Protein AF-A0A0L6I396-F1 (afdb_monomer)

Mean predicted aligned error: 10.83 Å

Sequence (309 aa):
MPITREAALKVPGVARAHGIACTTFASIPKFVMDGETHATDQAPWLTNSVSGVAPYHRDFGAASDWFFEGWACYGFNADMTDCLHIPFGMWKVDEYGYLQITSDLVPEEYTAYPIAIPLGYGENGVLHNGADVIRQAQDIEKAYHNRLKNPIALTVLTLDDNTYWGYSKEQRAAIRDEWNEGRSKNSTALKPASMGVDFPGAGMPTDLYETGRNGNRLDIANVTKVPASIIEGVRQGGSGGGTEMRYQGVGNGGERSDLWEYGLARMMLLAYEARLSLDDVVASGLSIRGDQSNMHATPNPATNPTSED

Structure (mmCIF, N/CA/C/O backbone):
data_AF-A0A0L6I396-F1
#
_entry.id   AF-A0A0L6I396-F1
#
loop_
_atom_site.group_PDB
_atom_site.id
_atom_site.type_symbol
_atom_site.label_atom_id
_atom_site.label_alt_id
_atom_site.label_comp_id
_atom_site.label_asym_id
_atom_site.label_entity_id
_atom_site.label_seq_id
_atom_site.pdbx_PDB_ins_code
_atom_site.Cartn_x
_atom_site.Cartn_y
_atom_site.Cartn_z
_atom_site.occupancy
_atom_site.B_iso_or_equiv
_atom_site.auth_seq_id
_atom_site.auth_comp_id
_atom_site.auth_asym_id
_atom_site.auth_atom_id
_atom_site.pdbx_PDB_model_num
ATOM 1 N N . MET A 1 1 ? 0.971 -11.638 -17.823 1.00 56.78 1 MET A N 1
ATOM 2 C CA . MET A 1 1 ? 1.040 -12.158 -16.437 1.00 56.78 1 MET A CA 1
ATOM 3 C C . MET A 1 1 ? 0.569 -11.070 -15.479 1.00 56.78 1 MET A C 1
ATOM 5 O O . MET A 1 1 ? 0.847 -9.903 -15.769 1.00 56.78 1 MET A O 1
ATOM 9 N N . PRO A 1 2 ? -0.154 -11.412 -14.400 1.00 78.94 2 PRO A N 1
ATOM 10 C CA . PRO A 1 2 ? -0.534 -10.451 -13.362 1.00 78.94 2 PRO A CA 1
ATOM 11 C C . PRO A 1 2 ? 0.714 -9.831 -12.711 1.00 78.94 2 PRO A C 1
ATOM 13 O O . PRO A 1 2 ? 1.759 -10.478 -12.639 1.00 78.94 2 PRO A O 1
ATOM 16 N N . ILE A 1 3 ? 0.628 -8.561 -12.309 1.00 89.38 3 ILE A N 1
ATOM 17 C CA . ILE A 1 3 ? 1.722 -7.866 -11.618 1.00 89.38 3 ILE A CA 1
ATOM 18 C C . ILE A 1 3 ? 1.698 -8.270 -10.147 1.00 89.38 3 ILE A C 1
ATOM 20 O O . ILE A 1 3 ? 0.646 -8.249 -9.520 1.00 89.38 3 ILE A O 1
ATOM 24 N N . THR A 1 4 ? 2.856 -8.640 -9.602 1.00 93.38 4 THR A N 1
ATOM 25 C CA . THR A 1 4 ? 2.994 -8.968 -8.179 1.00 93.38 4 THR A CA 1
ATOM 26 C C . THR A 1 4 ? 3.321 -7.721 -7.361 1.00 93.38 4 THR A C 1
ATOM 28 O O . THR A 1 4 ? 3.910 -6.766 -7.878 1.00 93.38 4 THR A O 1
ATOM 31 N N . ARG A 1 5 ? 3.016 -7.753 -6.056 1.00 94.06 5 ARG A N 1
ATOM 32 C CA . ARG A 1 5 ? 3.413 -6.710 -5.093 1.00 94.06 5 ARG A CA 1
ATOM 33 C C . ARG A 1 5 ? 4.911 -6.401 -5.167 1.00 94.06 5 ARG A C 1
ATOM 35 O O . ARG A 1 5 ? 5.310 -5.244 -5.249 1.00 94.06 5 ARG A O 1
ATOM 42 N N . GLU A 1 6 ? 5.739 -7.439 -5.225 1.00 93.50 6 GLU A N 1
ATOM 43 C CA . GLU A 1 6 ? 7.196 -7.321 -5.350 1.00 93.50 6 GLU A CA 1
ATOM 44 C C . GLU A 1 6 ? 7.626 -6.628 -6.648 1.00 93.50 6 GLU A C 1
ATOM 46 O O . GLU A 1 6 ? 8.559 -5.828 -6.648 1.00 93.50 6 GLU A O 1
ATOM 51 N N . ALA A 1 7 ? 6.959 -6.919 -7.768 1.00 92.94 7 ALA A N 1
ATOM 52 C CA . ALA A 1 7 ? 7.249 -6.272 -9.042 1.00 92.94 7 ALA A CA 1
ATOM 53 C C . ALA A 1 7 ? 6.817 -4.797 -9.042 1.00 92.94 7 ALA A C 1
ATOM 55 O O . ALA A 1 7 ? 7.527 -3.958 -9.599 1.00 92.94 7 ALA A O 1
ATOM 56 N N . ALA A 1 8 ? 5.691 -4.479 -8.399 1.00 95.00 8 ALA A N 1
ATOM 57 C CA . ALA A 1 8 ? 5.199 -3.115 -8.247 1.00 95.00 8 ALA A CA 1
ATOM 58 C C . ALA A 1 8 ? 6.138 -2.264 -7.376 1.00 95.00 8 ALA A C 1
ATOM 60 O O . ALA A 1 8 ? 6.518 -1.167 -7.774 1.00 95.00 8 ALA A O 1
ATOM 61 N N . LEU A 1 9 ? 6.594 -2.798 -6.238 1.00 95.50 9 LEU A N 1
ATOM 62 C CA . LEU A 1 9 ? 7.515 -2.112 -5.322 1.00 95.50 9 LEU A CA 1
ATOM 63 C C . LEU A 1 9 ? 8.926 -1.897 -5.893 1.00 95.50 9 LEU A C 1
ATOM 65 O O . LEU A 1 9 ? 9.687 -1.100 -5.354 1.00 95.50 9 LEU A O 1
ATOM 69 N N . LYS A 1 10 ? 9.292 -2.553 -7.001 1.00 93.44 10 LYS A N 1
ATOM 70 C CA . LYS A 1 10 ? 10.532 -2.225 -7.727 1.00 93.44 10 LYS A CA 1
ATOM 71 C C . LYS A 1 10 ? 10.444 -0.896 -8.474 1.00 93.44 10 LYS A C 1
ATOM 73 O O . LYS A 1 10 ? 11.484 -0.337 -8.800 1.00 93.44 10 LYS A O 1
ATOM 78 N N . VAL A 1 11 ? 9.237 -0.385 -8.734 1.00 92.69 11 VAL A N 1
ATOM 79 C CA . VAL A 1 11 ? 9.037 0.934 -9.341 1.00 92.69 11 VAL A CA 1
ATOM 80 C C . VAL A 1 11 ? 9.141 2.000 -8.242 1.00 92.69 11 VAL A C 1
ATOM 82 O O . VAL A 1 11 ? 8.277 2.042 -7.362 1.00 92.69 11 VAL A O 1
ATOM 85 N N . PRO A 1 12 ? 10.141 2.905 -8.274 1.00 90.38 12 PRO A N 1
ATOM 86 C CA . PRO A 1 12 ? 10.414 3.809 -7.151 1.00 90.38 12 PRO A CA 1
ATOM 87 C C . PRO A 1 12 ? 9.241 4.717 -6.768 1.00 90.38 12 PRO A C 1
ATOM 89 O O . PRO A 1 12 ? 9.012 4.964 -5.585 1.00 90.38 12 PRO A O 1
ATOM 92 N N . GLY A 1 13 ? 8.469 5.187 -7.756 1.00 90.69 13 GLY A N 1
ATOM 93 C CA . GLY A 1 13 ? 7.286 6.015 -7.505 1.00 90.69 13 GLY A CA 1
ATOM 94 C C . GLY A 1 13 ? 6.202 5.270 -6.722 1.00 90.69 13 GLY A C 1
ATOM 95 O O . GLY A 1 13 ? 5.627 5.825 -5.790 1.00 90.69 13 GLY A O 1
ATOM 96 N N . VAL A 1 14 ? 5.987 3.989 -7.040 1.00 94.38 14 VAL A N 1
ATOM 97 C CA . VAL A 1 14 ? 5.026 3.130 -6.335 1.00 94.38 14 VAL A CA 1
ATOM 98 C C . VAL A 1 14 ? 5.520 2.825 -4.925 1.00 94.38 14 VAL A C 1
ATOM 100 O O . VAL A 1 14 ? 4.754 2.964 -3.978 1.00 94.38 14 VAL A O 1
ATOM 103 N N . ALA A 1 15 ? 6.799 2.474 -4.762 1.00 94.00 15 ALA A N 1
ATOM 104 C CA . ALA A 1 15 ? 7.387 2.212 -3.447 1.00 94.00 15 ALA A CA 1
ATOM 105 C C . ALA A 1 15 ? 7.303 3.430 -2.517 1.00 94.00 15 ALA A C 1
ATOM 107 O O . ALA A 1 15 ? 6.985 3.299 -1.335 1.00 94.00 15 ALA A O 1
ATOM 108 N N . ARG A 1 16 ? 7.549 4.630 -3.056 1.00 91.06 16 ARG A N 1
ATOM 109 C CA . ARG A 1 16 ? 7.425 5.879 -2.303 1.00 91.06 16 ARG A CA 1
ATOM 110 C C . ARG A 1 16 ? 5.979 6.149 -1.892 1.00 91.06 16 ARG A C 1
ATOM 112 O O . ARG A 1 16 ? 5.747 6.445 -0.723 1.00 91.06 16 ARG A O 1
ATOM 119 N N . ALA A 1 17 ? 5.031 6.035 -2.823 1.00 92.69 17 ALA A N 1
ATOM 120 C CA . ALA A 1 17 ? 3.609 6.240 -2.547 1.00 92.69 17 ALA A CA 1
ATOM 121 C C . ALA A 1 17 ? 3.077 5.234 -1.513 1.00 92.69 17 ALA A C 1
ATOM 123 O O . ALA A 1 17 ? 2.405 5.633 -0.564 1.00 92.69 17 ALA A O 1
ATOM 124 N N . HIS A 1 18 ? 3.450 3.957 -1.648 1.00 95.44 18 HIS A N 1
ATOM 125 C CA . HIS A 1 18 ? 3.133 2.893 -0.691 1.00 95.44 18 HIS A CA 1
ATOM 126 C C . HIS A 1 18 ? 3.654 3.220 0.706 1.00 95.44 18 HIS A C 1
ATOM 128 O O . HIS A 1 18 ? 2.876 3.230 1.659 1.00 95.44 18 HIS A O 1
ATOM 134 N N . GLY A 1 19 ? 4.941 3.561 0.821 1.00 93.25 19 GLY A N 1
ATOM 135 C CA . GLY A 1 19 ? 5.546 3.903 2.103 1.00 93.25 19 GLY A CA 1
ATOM 136 C C . GLY A 1 19 ? 4.857 5.094 2.767 1.00 93.25 19 GLY A C 1
ATOM 137 O O . GLY A 1 19 ? 4.571 5.044 3.958 1.00 93.25 19 GLY A O 1
ATOM 138 N N . ILE A 1 20 ? 4.529 6.144 2.011 1.00 90.69 20 ILE A N 1
ATOM 139 C CA . ILE A 1 20 ? 3.831 7.315 2.560 1.00 90.69 20 ILE A CA 1
ATOM 140 C C . ILE A 1 20 ? 2.424 6.937 3.023 1.00 90.69 20 ILE A C 1
ATOM 142 O O . ILE A 1 20 ? 2.110 7.134 4.190 1.00 90.69 20 ILE A O 1
ATOM 146 N N . ALA A 1 21 ? 1.598 6.345 2.156 1.00 92.38 21 ALA A N 1
ATOM 147 C CA . ALA A 1 21 ? 0.214 6.023 2.497 1.00 92.38 21 ALA A CA 1
ATOM 148 C C . ALA A 1 21 ? 0.119 5.069 3.701 1.00 92.38 21 ALA A C 1
ATOM 150 O O . ALA A 1 21 ? -0.641 5.326 4.637 1.00 92.38 21 ALA A O 1
ATOM 151 N N . CYS A 1 22 ? 0.936 4.009 3.712 1.00 95.50 22 CYS A N 1
ATOM 152 C CA . CYS A 1 22 ? 0.905 3.006 4.773 1.00 95.50 22 CYS A CA 1
ATOM 153 C C . CYS A 1 22 ? 1.426 3.555 6.102 1.00 95.50 22 CYS A C 1
ATOM 155 O O . CYS A 1 22 ? 0.813 3.306 7.137 1.00 95.50 22 CYS A O 1
ATOM 157 N N . THR A 1 23 ? 2.519 4.330 6.097 1.00 92.50 23 THR A N 1
ATOM 158 C CA . THR A 1 23 ? 3.029 4.933 7.341 1.00 92.50 23 THR A CA 1
ATOM 159 C C . THR A 1 23 ? 2.080 5.988 7.892 1.00 92.50 23 THR A C 1
ATOM 161 O O . THR A 1 23 ? 1.852 6.005 9.099 1.00 92.50 23 THR A O 1
ATOM 164 N N . THR A 1 24 ? 1.479 6.824 7.036 1.00 91.06 24 THR A N 1
ATOM 165 C CA . THR A 1 24 ? 0.492 7.818 7.467 1.00 91.06 24 THR A CA 1
ATOM 166 C C . THR A 1 24 ? -0.673 7.137 8.177 1.00 91.06 24 THR A C 1
ATOM 168 O O . THR A 1 24 ? -0.927 7.472 9.328 1.00 91.06 24 THR A O 1
ATOM 171 N N . PHE A 1 25 ? -1.315 6.133 7.570 1.00 94.12 25 PHE A N 1
ATOM 172 C CA . PHE A 1 25 ? -2.425 5.419 8.215 1.00 94.12 25 PHE A CA 1
ATOM 173 C C . PHE A 1 25 ? -2.003 4.686 9.503 1.00 94.12 25 PHE A C 1
ATOM 175 O O . PHE A 1 25 ? -2.666 4.801 10.537 1.00 94.12 25 PHE A O 1
ATOM 182 N N . ALA A 1 26 ? -0.889 3.950 9.460 1.00 94.94 26 ALA A N 1
ATOM 183 C CA . ALA A 1 26 ? -0.423 3.148 10.592 1.00 94.94 26 ALA A CA 1
ATOM 184 C C . ALA A 1 26 ? -0.004 4.001 11.800 1.00 94.94 26 ALA A C 1
ATOM 186 O O . ALA A 1 26 ? -0.049 3.532 12.934 1.00 94.94 26 ALA A O 1
ATOM 187 N N . SER A 1 27 ? 0.393 5.256 11.567 1.00 91.44 27 SER A N 1
ATOM 188 C CA . SER A 1 27 ? 0.799 6.191 12.621 1.00 91.44 27 SER A CA 1
ATOM 189 C C . SER A 1 27 ? -0.360 6.826 13.391 1.00 91.44 27 SER A C 1
ATOM 191 O O . SER A 1 27 ? -0.117 7.436 14.430 1.00 91.44 27 SER A O 1
ATOM 193 N N . ILE A 1 28 ? -1.598 6.711 12.897 1.00 91.75 28 ILE A N 1
ATOM 194 C CA . ILE A 1 28 ? -2.767 7.363 13.498 1.00 91.75 28 ILE A CA 1
ATOM 195 C C . ILE A 1 28 ? -3.198 6.573 14.738 1.00 91.75 28 ILE A C 1
ATOM 197 O O . ILE A 1 28 ? -3.584 5.403 14.590 1.00 91.75 28 ILE A O 1
ATOM 201 N N . PRO A 1 29 ? -3.162 7.180 15.942 1.00 92.62 29 PRO A N 1
ATOM 202 C CA . PRO A 1 29 ? -3.732 6.584 17.144 1.00 92.62 29 PRO A CA 1
ATOM 203 C C . PRO A 1 29 ? -5.243 6.435 16.988 1.00 92.62 29 PRO A C 1
ATOM 205 O O . PRO A 1 29 ? -5.891 7.287 16.386 1.00 92.62 29 PRO A O 1
ATOM 208 N N . LYS A 1 30 ? -5.806 5.352 17.520 1.00 94.38 30 LYS A N 1
ATOM 209 C CA . LYS A 1 30 ? -7.221 5.006 17.355 1.00 94.38 30 LYS A CA 1
ATOM 210 C C . LYS A 1 30 ? -7.836 4.751 18.720 1.00 94.38 30 LYS A C 1
ATOM 212 O O . LYS A 1 30 ? -7.214 4.092 19.554 1.00 94.38 30 LYS A O 1
ATOM 217 N N . PHE A 1 31 ? -9.043 5.258 18.926 1.00 95.50 31 PHE A N 1
ATOM 218 C CA . PHE A 1 31 ? -9.731 5.216 20.211 1.00 95.50 31 PHE A CA 1
ATOM 219 C C . PHE A 1 31 ? -11.184 4.803 20.042 1.00 95.50 31 PHE A C 1
ATOM 221 O O . PHE A 1 31 ? -11.812 5.098 19.024 1.00 95.50 31 PHE A O 1
ATOM 228 N N . VAL A 1 32 ? -11.719 4.160 21.076 1.00 96.44 32 VAL A N 1
ATOM 229 C CA . VAL A 1 32 ? -13.161 4.000 21.244 1.00 96.44 32 VAL A CA 1
ATOM 230 C C . VAL A 1 32 ? -13.733 5.329 21.733 1.00 96.44 32 VAL A C 1
ATOM 232 O O . VAL A 1 32 ? -13.232 5.918 22.694 1.00 96.44 32 VAL A O 1
ATOM 235 N N . MET A 1 33 ? -14.786 5.790 21.075 1.00 96.25 33 MET A N 1
ATOM 236 C CA . MET A 1 33 ? -15.451 7.065 21.290 1.00 96.25 33 MET A CA 1
ATOM 237 C C . MET A 1 33 ? -16.893 6.839 21.735 1.00 96.25 33 MET A C 1
ATOM 239 O O . MET A 1 33 ? -17.609 6.042 21.128 1.00 96.25 33 MET A O 1
ATOM 243 N N . ASP A 1 34 ? -17.313 7.592 22.746 1.00 95.31 34 ASP A N 1
ATOM 244 C CA . ASP A 1 34 ? -18.707 7.818 23.126 1.00 95.31 34 ASP A CA 1
ATOM 245 C C . ASP A 1 34 ? -19.071 9.251 22.707 1.00 95.31 34 ASP A C 1
ATOM 247 O O . ASP A 1 34 ? -18.642 10.241 23.318 1.00 95.31 34 ASP A O 1
ATOM 251 N N . GLY A 1 35 ? -19.754 9.362 21.566 1.00 91.25 35 GLY A N 1
ATOM 252 C CA . GLY A 1 35 ? -19.978 10.635 20.884 1.00 91.25 35 GLY A CA 1
ATOM 253 C C . GLY A 1 35 ? -18.666 11.347 20.530 1.00 91.25 35 GLY A C 1
ATOM 254 O O . GLY A 1 35 ? -17.906 10.888 19.678 1.00 91.25 35 GLY A O 1
ATOM 255 N N . GLU A 1 36 ? -18.420 12.483 21.182 1.00 89.44 36 GLU A N 1
ATOM 256 C CA . GLU A 1 36 ? -17.252 13.351 20.955 1.00 89.44 36 GLU A CA 1
ATOM 257 C C . GLU A 1 36 ? -16.124 13.131 21.977 1.00 89.44 36 GLU A C 1
ATOM 259 O O . GLU A 1 36 ? -15.091 13.795 21.925 1.00 89.44 36 GLU A O 1
ATOM 264 N N . THR A 1 37 ? -16.305 12.213 22.928 1.00 93.31 37 THR A N 1
ATOM 265 C CA . THR A 1 37 ? -15.332 11.944 23.995 1.00 93.31 37 THR A CA 1
ATOM 266 C C . THR A 1 37 ? -14.807 10.520 23.926 1.00 93.31 37 THR A C 1
ATOM 268 O O . THR A 1 37 ? -15.478 9.630 23.412 1.00 93.31 37 THR A O 1
ATOM 271 N N . HIS A 1 38 ? -13.606 10.285 24.455 1.00 94.19 38 HIS A N 1
ATOM 272 C CA . HIS A 1 38 ? -13.086 8.925 24.582 1.00 94.19 38 HIS A CA 1
ATOM 273 C C . HIS A 1 38 ? -13.977 8.130 25.540 1.00 94.19 38 HIS A C 1
ATOM 275 O O . HIS A 1 38 ? -14.272 8.593 26.645 1.00 94.19 38 HIS A O 1
ATOM 281 N N . ALA A 1 39 ? -14.370 6.925 25.134 1.00 93.69 39 ALA A N 1
ATOM 282 C CA . ALA A 1 39 ? -15.052 5.998 26.022 1.00 93.69 39 ALA A CA 1
ATOM 283 C C . ALA A 1 39 ? -14.143 5.647 27.211 1.00 93.69 39 ALA A C 1
ATOM 285 O O . ALA A 1 39 ? -12.918 5.571 27.073 1.00 93.69 39 ALA A O 1
ATOM 286 N N . THR A 1 40 ? -14.744 5.423 28.383 1.00 92.19 40 THR A N 1
ATOM 287 C CA . THR A 1 40 ? -13.990 5.020 29.585 1.00 92.19 40 THR A CA 1
ATOM 288 C C . THR A 1 40 ? -13.305 3.671 29.376 1.00 92.19 40 THR A C 1
ATOM 290 O O . THR A 1 40 ? -12.134 3.518 29.718 1.00 92.19 40 THR A O 1
ATOM 293 N N . ASP A 1 41 ? -14.010 2.732 28.744 1.00 91.50 41 ASP A N 1
ATOM 294 C CA . ASP A 1 41 ? -13.479 1.421 28.398 1.00 91.50 41 ASP A CA 1
ATOM 295 C C . ASP A 1 41 ? -12.912 1.450 26.973 1.00 91.50 41 ASP A C 1
ATOM 297 O O . ASP A 1 41 ? -13.625 1.696 25.999 1.00 91.50 41 ASP A O 1
ATOM 301 N N . GLN A 1 42 ? -11.605 1.213 26.856 1.00 94.00 42 GLN A N 1
ATOM 302 C CA . GLN A 1 42 ? -10.905 1.117 25.575 1.00 94.00 42 GLN A CA 1
ATOM 303 C C . GLN A 1 42 ? -10.674 -0.346 25.211 1.00 94.00 42 GLN A C 1
ATOM 305 O O . GLN A 1 42 ? -10.309 -1.160 26.061 1.00 94.00 42 GLN A O 1
ATOM 310 N N . ALA A 1 43 ? -10.828 -0.674 23.929 1.00 93.06 43 ALA A N 1
ATOM 311 C CA . ALA A 1 43 ? -10.547 -2.015 23.446 1.00 93.06 43 ALA A CA 1
ATOM 312 C C . ALA A 1 43 ? -9.022 -2.281 23.476 1.00 93.06 43 ALA A C 1
ATOM 314 O O . ALA A 1 43 ? -8.273 -1.539 22.831 1.00 93.06 43 ALA A O 1
ATOM 315 N N . PRO A 1 44 ? -8.525 -3.313 24.194 1.00 92.19 44 PRO A N 1
ATOM 316 C CA . PRO A 1 44 ? -7.084 -3.496 24.417 1.00 92.19 44 PRO A CA 1
ATOM 317 C C . PRO A 1 44 ? -6.265 -3.644 23.130 1.00 92.19 44 PRO A C 1
ATOM 319 O O . PRO A 1 44 ? -5.144 -3.141 23.037 1.00 92.19 44 PRO A O 1
ATOM 322 N N . TRP A 1 45 ? -6.850 -4.274 22.111 1.00 93.12 45 TRP A N 1
ATOM 323 C CA . TRP A 1 45 ? -6.218 -4.504 20.815 1.00 93.12 45 TRP A CA 1
ATOM 324 C C . TRP A 1 45 ? -5.912 -3.213 20.036 1.00 93.12 45 TRP A C 1
ATOM 326 O O . TRP A 1 45 ? -5.104 -3.233 19.105 1.00 93.12 45 TRP A O 1
ATOM 336 N N . LEU A 1 46 ? -6.528 -2.072 20.372 1.00 93.19 46 LEU A N 1
ATOM 337 C CA . LEU A 1 46 ? -6.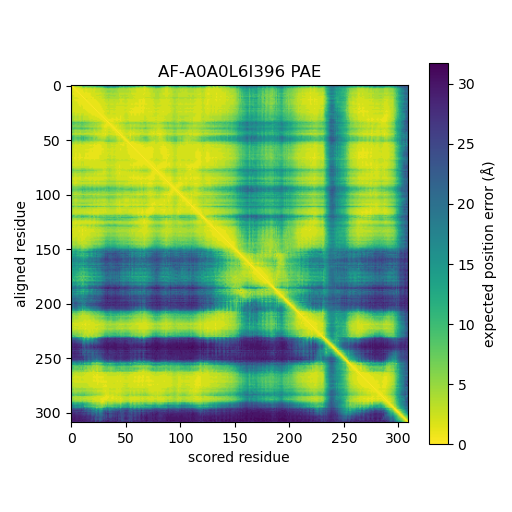235 -0.802 19.697 1.00 93.19 46 LEU A CA 1
ATOM 338 C C . LEU A 1 46 ? -4.816 -0.311 19.994 1.00 93.19 46 LEU A C 1
ATOM 340 O O . LEU A 1 46 ? -4.152 0.220 19.104 1.00 93.19 46 LEU A O 1
ATOM 344 N N . THR A 1 47 ? -4.339 -0.510 21.222 1.00 89.88 47 THR A N 1
ATOM 345 C CA . THR A 1 47 ? -3.074 0.065 21.710 1.00 89.88 47 THR A CA 1
ATOM 346 C C . THR A 1 47 ? -2.020 -0.978 22.053 1.00 89.88 47 THR A C 1
ATOM 348 O O . THR A 1 47 ? -0.838 -0.641 22.123 1.00 89.88 47 THR A O 1
ATOM 351 N N . ASN A 1 48 ? -2.409 -2.241 22.220 1.00 87.81 48 ASN A N 1
ATOM 352 C CA . ASN A 1 48 ? -1.506 -3.331 22.556 1.00 87.81 48 ASN A CA 1
ATOM 353 C C . ASN A 1 48 ? -1.766 -4.564 21.679 1.00 87.81 48 ASN A C 1
ATOM 355 O O . ASN A 1 48 ? -2.783 -4.647 20.993 1.00 87.81 48 ASN A O 1
ATOM 359 N N . SER A 1 49 ? -0.840 -5.520 21.698 1.00 89.88 49 SER A N 1
ATOM 360 C CA . SER A 1 49 ? -1.061 -6.840 21.121 1.00 89.88 49 SER A CA 1
ATOM 361 C C . SER A 1 49 ? -0.343 -7.928 21.907 1.00 89.88 49 SER A C 1
ATOM 363 O O . SER A 1 49 ? 0.789 -7.744 22.357 1.00 89.88 49 SER A O 1
ATOM 365 N N . VAL A 1 50 ? -1.005 -9.074 22.050 1.00 88.88 50 VAL A N 1
ATOM 366 C CA . VAL A 1 50 ? -0.468 -10.275 22.705 1.00 88.88 50 VAL A CA 1
ATOM 367 C C . VAL A 1 50 ? 0.246 -11.173 21.687 1.00 88.88 50 VAL A C 1
ATOM 369 O O . VAL A 1 50 ? 1.198 -11.862 22.042 1.00 88.88 50 VAL A O 1
ATOM 372 N N . SER A 1 51 ? -0.122 -11.069 20.407 1.00 85.19 51 SER A N 1
ATOM 373 C CA . SER A 1 51 ? 0.481 -11.777 19.267 1.00 85.19 51 SER A CA 1
ATOM 374 C C . SER A 1 51 ? 1.989 -11.552 19.059 1.00 85.19 51 SER A C 1
ATOM 376 O O . SER A 1 51 ? 2.626 -12.261 18.281 1.00 85.19 51 SER A O 1
ATOM 378 N N . GLY A 1 52 ? 2.563 -10.516 19.680 1.00 87.56 52 GLY A N 1
ATOM 379 C CA . GLY A 1 52 ? 3.918 -10.031 19.400 1.00 87.56 52 GLY A CA 1
ATOM 380 C C . GLY A 1 52 ? 4.026 -9.105 18.179 1.00 87.56 52 GLY A C 1
ATOM 381 O O . GLY A 1 52 ? 5.100 -8.557 17.925 1.00 87.56 52 GLY A O 1
ATOM 382 N N . VAL A 1 53 ? 2.933 -8.867 17.446 1.00 91.12 53 VAL A N 1
ATOM 383 C CA . VAL A 1 53 ? 2.869 -7.889 16.351 1.00 91.12 53 VAL A CA 1
ATOM 384 C C . VAL A 1 53 ? 2.318 -6.570 16.880 1.00 91.12 53 VAL A C 1
ATOM 386 O O . VAL A 1 53 ? 1.146 -6.460 17.224 1.00 91.12 53 VAL A O 1
ATOM 389 N N . ALA A 1 54 ? 3.153 -5.531 16.923 1.00 93.44 54 ALA A N 1
ATOM 390 C CA . ALA A 1 54 ? 2.706 -4.223 17.402 1.00 93.44 54 ALA A CA 1
ATOM 391 C C . ALA A 1 54 ? 1.542 -3.664 16.547 1.00 93.44 54 ALA A C 1
ATOM 393 O O . ALA A 1 54 ? 1.576 -3.830 15.321 1.00 93.44 54 ALA A O 1
ATOM 394 N N . PRO A 1 55 ? 0.585 -2.916 17.137 1.00 94.69 55 PRO A N 1
ATOM 395 C CA . PRO A 1 55 ? -0.538 -2.306 16.412 1.00 94.69 55 PRO A CA 1
ATOM 396 C C . PRO A 1 55 ? -0.128 -1.525 15.157 1.00 94.69 55 PRO A C 1
ATOM 398 O O . PRO A 1 55 ? -0.782 -1.627 14.123 1.00 94.69 55 PRO A O 1
ATOM 401 N N . TYR A 1 56 ? 1.013 -0.828 15.209 1.00 95.25 56 TYR A N 1
ATOM 402 C CA . TYR A 1 56 ? 1.594 -0.153 14.048 1.00 95.25 56 TYR A CA 1
ATOM 403 C C . TYR A 1 56 ? 1.859 -1.110 12.873 1.00 95.25 56 TYR A C 1
ATOM 405 O O . TYR A 1 56 ? 1.491 -0.816 11.740 1.00 95.25 56 TYR A O 1
ATOM 413 N N . HIS A 1 57 ? 2.487 -2.264 13.118 1.00 96.00 57 HIS A N 1
ATOM 414 C CA . HIS A 1 57 ? 2.822 -3.223 12.060 1.00 96.00 57 HIS A CA 1
ATOM 415 C C . HIS A 1 57 ? 1.579 -3.919 11.511 1.00 96.00 57 HIS A C 1
ATOM 417 O O . HIS A 1 57 ? 1.497 -4.147 10.305 1.00 96.00 57 HIS A O 1
ATOM 423 N N . ARG A 1 58 ? 0.598 -4.201 12.376 1.00 96.31 58 ARG A N 1
ATOM 424 C CA . ARG A 1 58 ? -0.722 -4.688 11.966 1.00 96.31 58 ARG A CA 1
ATOM 425 C C . ARG A 1 58 ? -1.380 -3.714 10.991 1.00 96.31 58 ARG A C 1
ATOM 427 O O . ARG A 1 58 ? -1.767 -4.102 9.893 1.00 96.31 58 ARG A O 1
ATOM 434 N N . ASP A 1 59 ? -1.479 -2.448 11.380 1.00 97.25 59 ASP A N 1
ATOM 435 C CA . ASP A 1 59 ? -2.148 -1.427 10.577 1.00 97.25 59 ASP A CA 1
ATOM 436 C C . ASP A 1 59 ? -1.362 -1.094 9.304 1.00 97.25 59 ASP A C 1
ATOM 438 O O . ASP A 1 59 ? -1.960 -0.846 8.259 1.00 97.25 59 ASP A O 1
ATOM 442 N N . PHE A 1 60 ? -0.029 -1.162 9.346 1.00 97.81 60 PHE A N 1
ATOM 443 C CA . PHE A 1 60 ? 0.811 -1.050 8.155 1.00 97.81 60 PHE A CA 1
ATOM 444 C C . PHE A 1 60 ? 0.571 -2.213 7.180 1.00 97.81 60 PHE A C 1
ATOM 446 O O . PHE A 1 60 ? 0.490 -1.995 5.972 1.00 97.81 60 PHE A O 1
ATOM 453 N N . GLY A 1 61 ? 0.439 -3.443 7.689 1.00 97.62 61 GLY A N 1
ATOM 454 C CA . GLY A 1 61 ? 0.094 -4.622 6.893 1.00 97.62 61 GLY A CA 1
ATOM 455 C C . GLY A 1 61 ? -1.269 -4.476 6.216 1.00 97.62 61 GLY A C 1
ATOM 456 O O . GLY A 1 61 ? -1.371 -4.632 4.998 1.00 97.62 61 GLY A O 1
ATOM 457 N N . ALA A 1 62 ? -2.286 -4.062 6.977 1.00 97.75 62 ALA A N 1
ATOM 458 C CA . ALA A 1 62 ? -3.622 -3.788 6.454 1.00 97.75 62 ALA A CA 1
ATOM 459 C C . ALA A 1 62 ? -3.616 -2.664 5.405 1.00 97.75 62 ALA A C 1
ATOM 461 O O . ALA A 1 62 ? -4.176 -2.825 4.321 1.00 97.75 62 ALA A O 1
ATOM 462 N N . ALA A 1 63 ? -2.905 -1.563 5.667 1.00 97.81 63 ALA A N 1
ATOM 463 C CA . ALA A 1 63 ? -2.726 -0.483 4.698 1.00 97.81 63 ALA A CA 1
ATOM 464 C C . ALA A 1 63 ? -2.023 -0.944 3.424 1.00 97.81 63 ALA A C 1
ATOM 466 O O . ALA A 1 63 ? -2.415 -0.553 2.326 1.00 97.81 63 ALA A O 1
ATOM 467 N N . SER A 1 64 ? -1.027 -1.819 3.541 1.00 97.88 64 SER A N 1
ATOM 468 C CA . SER A 1 64 ? -0.380 -2.402 2.373 1.00 97.88 64 SER A CA 1
ATOM 469 C C . SER A 1 64 ? -1.363 -3.224 1.535 1.00 97.88 64 SER A C 1
ATOM 471 O O . SER A 1 64 ? -1.297 -3.178 0.308 1.00 97.88 64 SER A O 1
ATOM 473 N N . ASP A 1 65 ? -2.271 -3.967 2.162 1.00 97.62 65 ASP A N 1
ATOM 474 C CA . ASP A 1 65 ? -3.270 -4.756 1.442 1.00 97.62 65 ASP A CA 1
ATOM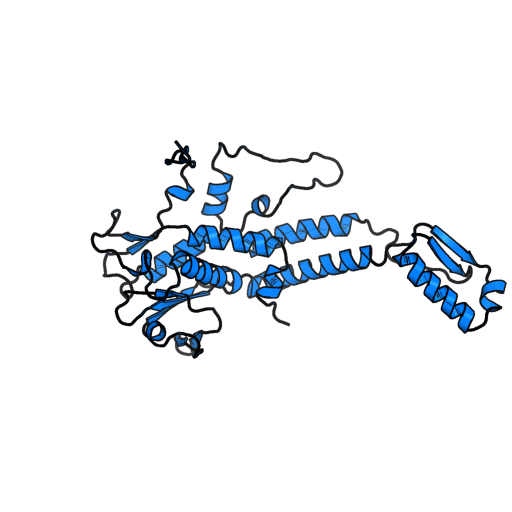 475 C C . ASP A 1 65 ? -4.339 -3.872 0.790 1.00 97.62 65 ASP A C 1
ATOM 477 O O . ASP A 1 65 ? -4.607 -4.031 -0.400 1.00 97.62 65 ASP A O 1
ATOM 481 N N . TRP A 1 66 ? -4.846 -2.845 1.479 1.00 96.94 66 TRP A N 1
ATOM 482 C CA . TRP A 1 66 ? -5.712 -1.845 0.845 1.00 96.94 66 TRP A CA 1
ATOM 483 C C . TRP A 1 66 ? -5.030 -1.136 -0.327 1.00 96.94 66 TRP A C 1
ATOM 485 O O . TRP A 1 66 ? -5.661 -0.931 -1.361 1.00 96.94 66 TRP A O 1
ATOM 495 N N . PHE A 1 67 ? -3.745 -0.792 -0.203 1.00 96.31 67 PHE A N 1
ATOM 496 C CA . PHE A 1 67 ? -2.992 -0.135 -1.272 1.00 96.31 67 PHE A CA 1
ATOM 497 C C . PHE A 1 67 ? -2.929 -0.999 -2.536 1.00 96.31 67 PHE A C 1
ATOM 499 O O . PHE A 1 67 ? -3.154 -0.512 -3.645 1.00 96.31 67 PHE A O 1
ATOM 506 N N . PHE A 1 68 ? -2.610 -2.286 -2.392 1.00 96.25 68 PHE A N 1
ATOM 507 C CA . PHE A 1 68 ? -2.382 -3.164 -3.540 1.00 96.25 68 PHE A CA 1
ATOM 508 C C . PHE A 1 68 ? -3.647 -3.833 -4.068 1.00 96.25 68 PHE A C 1
ATOM 510 O O . PHE A 1 68 ? -3.782 -3.954 -5.285 1.00 96.25 68 PHE A O 1
ATOM 517 N N . GLU A 1 69 ? -4.576 -4.196 -3.189 1.00 94.94 69 GLU A N 1
ATOM 518 C CA . GLU A 1 69 ? -5.717 -5.067 -3.497 1.00 94.94 69 GLU A CA 1
ATOM 519 C C . GLU A 1 69 ? -7.068 -4.363 -3.297 1.00 94.94 69 GLU A C 1
ATOM 521 O O . GLU A 1 69 ? -8.069 -4.758 -3.889 1.00 94.94 69 GLU A O 1
ATOM 526 N N . GLY A 1 70 ? -7.112 -3.279 -2.515 1.00 94.88 70 GLY A N 1
ATOM 527 C CA . GLY A 1 70 ? -8.351 -2.562 -2.182 1.00 94.88 70 GLY A CA 1
ATOM 528 C C . GLY A 1 70 ? -9.135 -3.190 -1.028 1.00 94.88 70 GLY A C 1
ATOM 529 O O . GLY A 1 70 ? -10.211 -2.711 -0.682 1.00 94.88 70 GLY A O 1
ATOM 530 N N . TRP A 1 71 ? -8.585 -4.226 -0.394 1.00 95.69 71 TRP A N 1
ATOM 531 C CA . TRP A 1 71 ? -9.192 -4.956 0.715 1.00 95.69 71 TRP A CA 1
ATOM 532 C C . TRP A 1 71 ? -8.140 -5.289 1.766 1.00 95.69 71 TRP A C 1
ATOM 534 O O . TRP A 1 71 ? -7.011 -5.614 1.416 1.00 95.69 71 TRP A O 1
ATOM 544 N N . ALA A 1 72 ? -8.528 -5.278 3.036 1.00 97.38 72 ALA A N 1
ATOM 545 C CA . ALA A 1 72 ? -7.709 -5.767 4.142 1.00 97.38 72 ALA A CA 1
ATOM 546 C C . ALA A 1 72 ? -8.552 -6.647 5.066 1.00 97.38 72 ALA A C 1
ATOM 548 O O . ALA A 1 72 ? -9.777 -6.535 5.075 1.00 97.38 72 ALA A O 1
ATOM 549 N N . CYS A 1 73 ? -7.907 -7.512 5.847 1.00 97.75 73 CYS A N 1
ATOM 550 C CA . CYS A 1 73 ? -8.589 -8.337 6.838 1.00 97.75 73 CYS A CA 1
ATOM 551 C C . CYS A 1 73 ? -7.903 -8.247 8.194 1.00 97.75 73 CYS A C 1
ATOM 553 O O . CYS A 1 73 ? -6.677 -8.299 8.292 1.00 97.75 73 CYS A O 1
ATOM 555 N N . TYR A 1 74 ? -8.723 -8.163 9.231 1.00 97.44 74 TYR A N 1
ATOM 556 C CA . TYR A 1 74 ? -8.320 -8.233 10.623 1.00 97.44 74 TYR A CA 1
ATOM 557 C C . TYR A 1 74 ? -8.866 -9.5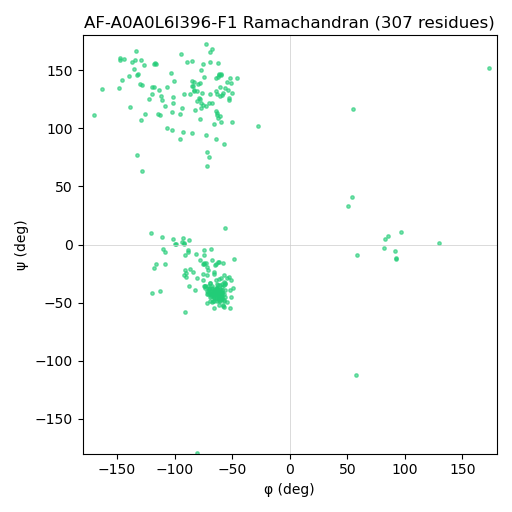25 11.230 1.00 97.44 74 TYR A C 1
ATOM 559 O O . TYR A 1 74 ? -10.046 -9.818 11.082 1.00 97.44 74 TYR A O 1
ATOM 567 N N . GLY A 1 75 ? -8.015 -10.319 11.867 1.00 96.50 75 GLY A N 1
ATOM 568 C CA . GLY A 1 75 ? -8.398 -11.510 12.618 1.00 96.50 75 GLY A CA 1
ATOM 569 C C . GLY A 1 75 ? -8.413 -11.198 14.102 1.00 96.50 75 GLY A C 1
ATOM 570 O O . GLY A 1 75 ? -7.390 -10.778 14.643 1.00 96.50 75 GLY A O 1
ATOM 571 N N . PHE A 1 76 ? -9.553 -11.392 14.752 1.00 96.06 76 PHE A N 1
ATOM 572 C CA . PHE A 1 76 ? -9.701 -11.215 16.192 1.00 96.06 76 PHE A CA 1
ATOM 573 C C . PHE A 1 76 ? -9.727 -12.564 16.897 1.00 96.06 76 PHE A C 1
ATOM 575 O O . PHE A 1 76 ? -10.242 -13.552 16.360 1.00 96.06 76 PHE A O 1
ATOM 582 N N . ASN A 1 77 ? -9.194 -12.582 18.119 1.00 94.38 77 ASN A N 1
ATOM 583 C CA . ASN A 1 77 ? -9.403 -13.715 19.008 1.00 94.38 77 ASN A CA 1
ATOM 584 C C . ASN A 1 77 ? -10.859 -13.792 19.490 1.00 94.38 77 ASN A C 1
ATOM 586 O O . ASN A 1 77 ? -11.631 -12.847 19.333 1.00 94.38 77 ASN A O 1
ATOM 590 N N . ALA A 1 78 ? -11.244 -14.934 20.065 1.00 92.38 78 ALA A N 1
ATOM 591 C CA . ALA A 1 78 ? -12.632 -15.200 20.453 1.00 92.38 78 ALA A CA 1
ATOM 592 C C . ALA A 1 78 ? -13.225 -14.139 21.404 1.00 92.38 78 ALA A C 1
ATOM 594 O O . ALA A 1 78 ? -14.405 -13.819 21.300 1.00 92.38 78 ALA A O 1
ATOM 595 N N . ASP A 1 79 ? -12.397 -13.572 22.285 1.00 91.69 79 ASP A N 1
ATOM 596 C CA . ASP A 1 79 ? -12.805 -12.547 23.253 1.00 91.69 79 ASP A CA 1
ATOM 597 C C . ASP A 1 79 ? -12.626 -11.108 22.729 1.00 91.69 79 ASP A C 1
ATOM 599 O O . ASP A 1 79 ? -12.852 -10.151 23.467 1.00 91.69 79 ASP A O 1
ATOM 603 N N . MET A 1 80 ? -12.167 -10.939 21.482 1.00 92.38 80 MET A N 1
ATOM 604 C CA . MET A 1 80 ? -11.842 -9.652 20.850 1.00 92.38 80 MET A CA 1
ATOM 605 C C . MET A 1 80 ? -10.915 -8.758 21.691 1.00 92.38 80 MET A C 1
ATOM 607 O O . MET A 1 80 ? -11.000 -7.531 21.667 1.00 92.38 80 MET A O 1
ATOM 611 N N . THR A 1 81 ? -10.006 -9.373 22.445 1.00 92.94 81 THR A N 1
ATOM 612 C CA . THR A 1 81 ? -9.005 -8.684 23.272 1.00 92.94 81 THR A CA 1
ATOM 613 C C . THR A 1 81 ? -7.702 -8.431 22.523 1.00 92.94 81 THR A C 1
ATOM 615 O O . THR A 1 81 ? -6.961 -7.521 22.889 1.00 92.94 81 THR A O 1
ATOM 618 N N . ASP A 1 82 ? -7.437 -9.195 21.462 1.00 95.00 82 ASP A N 1
ATOM 619 C CA . ASP A 1 82 ? -6.282 -9.029 20.585 1.00 95.00 82 ASP A CA 1
ATOM 620 C C . ASP A 1 82 ? -6.686 -9.169 19.114 1.00 95.00 82 ASP A C 1
ATOM 622 O O . ASP A 1 82 ? -7.707 -9.776 18.775 1.00 95.00 82 ASP A O 1
ATOM 626 N N . CYS A 1 83 ? -5.878 -8.584 18.235 1.00 95.25 83 CYS A N 1
ATOM 627 C CA . CYS A 1 83 ? -6.172 -8.501 16.816 1.00 95.25 83 CYS A CA 1
ATOM 628 C C . CYS A 1 83 ? -4.894 -8.519 15.975 1.00 95.25 83 CYS A C 1
ATOM 630 O O . CYS A 1 83 ? -3.957 -7.760 16.240 1.00 95.25 83 CYS A O 1
ATOM 632 N N . LEU A 1 84 ? -4.913 -9.314 14.907 1.00 95.56 84 LEU A N 1
ATOM 633 C CA . LEU A 1 84 ? -3.871 -9.398 13.892 1.00 95.56 84 LEU A CA 1
ATOM 634 C C . LEU A 1 84 ? -4.382 -8.967 12.521 1.00 95.56 84 LEU A C 1
ATOM 636 O O . LEU A 1 84 ? -5.562 -9.061 12.207 1.00 95.56 84 LEU A O 1
ATOM 640 N N . HIS A 1 85 ? -3.461 -8.534 11.669 1.00 97.25 85 HIS A N 1
ATOM 641 C CA . HIS A 1 85 ? -3.726 -8.379 10.244 1.00 97.25 85 HIS A CA 1
ATOM 642 C C . HIS A 1 85 ? -3.540 -9.743 9.583 1.00 97.25 85 HIS A C 1
ATOM 644 O O . HIS A 1 85 ? -2.543 -10.420 9.835 1.00 97.25 85 HIS A O 1
ATOM 650 N N . ILE A 1 86 ? -4.499 -1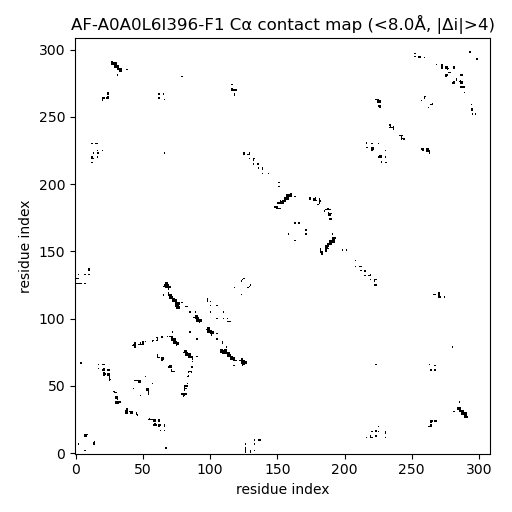0.141 8.750 1.00 97.50 86 ILE A N 1
ATOM 651 C CA . ILE A 1 86 ? -4.413 -11.362 7.952 1.00 97.50 86 ILE A CA 1
ATOM 652 C C . ILE A 1 86 ? -4.061 -10.960 6.513 1.00 97.50 86 ILE A C 1
ATOM 654 O O . ILE A 1 86 ? -4.892 -10.328 5.846 1.00 97.50 86 ILE A O 1
ATOM 658 N N . PRO A 1 87 ? -2.867 -11.335 6.009 1.00 96.31 87 PRO A N 1
ATOM 659 C CA . PRO A 1 87 ? -2.428 -10.976 4.668 1.00 96.31 87 PRO A CA 1
ATOM 660 C C . PRO A 1 87 ? -3.409 -11.388 3.573 1.00 96.31 87 PRO A C 1
ATOM 662 O O . PRO A 1 87 ? -3.956 -12.496 3.572 1.00 96.31 87 PRO A O 1
ATOM 665 N N . PHE A 1 88 ? -3.588 -10.509 2.593 1.00 93.81 88 PHE A N 1
ATOM 666 C CA . PHE A 1 88 ? -4.376 -10.787 1.404 1.00 93.81 88 PHE A CA 1
ATOM 667 C C . PHE A 1 88 ? -3.856 -12.040 0.685 1.00 93.81 88 PHE A C 1
ATOM 669 O O . PHE A 1 88 ? -2.651 -12.232 0.517 1.00 93.81 88 PHE A O 1
ATOM 676 N N . GLY A 1 89 ? -4.777 -12.918 0.287 1.00 93.62 89 GLY A N 1
ATOM 677 C CA . GLY A 1 89 ? -4.465 -14.249 -0.243 1.00 93.62 89 GLY A CA 1
ATOM 678 C C . GLY A 1 89 ? -4.443 -15.367 0.807 1.00 93.62 89 GLY A C 1
ATOM 679 O O . GLY A 1 89 ? -4.475 -16.535 0.431 1.00 93.62 89 GLY A O 1
ATOM 680 N N . MET A 1 90 ? -4.457 -15.042 2.106 1.00 96.94 90 MET A N 1
ATOM 681 C CA . MET A 1 90 ? -4.691 -16.017 3.187 1.00 96.94 90 MET A CA 1
ATOM 682 C C . MET A 1 90 ? -6.167 -16.132 3.585 1.00 96.94 90 MET A C 1
ATOM 684 O O . MET A 1 90 ? -6.515 -16.905 4.477 1.00 96.94 90 MET A O 1
ATOM 688 N N . TRP A 1 91 ? -7.031 -15.368 2.927 1.00 96.38 91 TRP A N 1
ATOM 689 C CA . TRP A 1 91 ? -8.469 -15.363 3.128 1.00 96.38 91 TRP A CA 1
ATOM 690 C C . TRP A 1 91 ? -9.182 -15.061 1.811 1.00 96.38 91 TRP A C 1
ATOM 692 O O . TRP A 1 91 ? -8.591 -14.515 0.875 1.00 96.38 91 TRP A O 1
ATOM 702 N N . LYS A 1 92 ? -10.464 -15.413 1.739 1.00 95.00 92 LYS A N 1
ATOM 703 C CA . LYS A 1 92 ? -11.350 -15.093 0.616 1.00 95.00 92 LYS A CA 1
ATOM 704 C C . LYS A 1 92 ? -12.778 -14.894 1.100 1.00 95.00 92 LYS A C 1
ATOM 706 O O . LYS A 1 92 ? -13.157 -15.412 2.146 1.00 95.00 92 LYS A O 1
ATOM 711 N N . VAL A 1 93 ? -13.575 -14.202 0.300 1.00 91.31 93 VAL A N 1
ATOM 712 C CA . VAL A 1 93 ? -15.034 -14.215 0.431 1.00 91.31 93 VAL A CA 1
ATOM 713 C C . VAL A 1 93 ? -15.569 -15.320 -0.479 1.00 91.31 93 VAL A C 1
ATOM 715 O O . VAL A 1 93 ? -15.154 -15.416 -1.636 1.00 91.31 93 VAL A O 1
ATOM 718 N N . ASP A 1 94 ? -16.417 -16.197 0.050 1.00 89.81 94 ASP A N 1
ATOM 719 C CA . ASP A 1 94 ? -17.036 -17.272 -0.723 1.00 89.81 94 ASP A CA 1
ATOM 720 C C . ASP A 1 94 ? -18.247 -16.795 -1.545 1.00 89.81 94 ASP A C 1
ATOM 722 O O . ASP A 1 94 ? -18.601 -15.616 -1.561 1.00 89.81 94 ASP A O 1
ATOM 726 N N . GLU A 1 95 ? -18.879 -17.724 -2.266 1.00 90.06 95 GLU A N 1
ATOM 727 C CA . GLU A 1 95 ? -20.028 -17.434 -3.134 1.00 90.06 95 GLU A CA 1
ATOM 728 C C . GLU A 1 95 ? -21.273 -16.932 -2.381 1.00 90.06 95 GLU A C 1
ATOM 730 O O . GLU A 1 95 ? -22.158 -16.334 -2.992 1.00 90.06 95 GLU A O 1
ATOM 735 N N . TYR A 1 96 ? -21.330 -17.133 -1.062 1.00 90.00 96 TYR A N 1
ATOM 736 C CA . TYR A 1 96 ? -22.418 -16.689 -0.193 1.00 90.00 96 TYR A CA 1
ATOM 737 C C . TYR A 1 96 ? -22.077 -15.398 0.559 1.00 90.00 96 TYR A C 1
ATOM 739 O O . TYR A 1 96 ? -22.900 -14.900 1.327 1.00 90.00 96 TYR A O 1
ATOM 747 N N . GLY A 1 97 ? -20.886 -14.838 0.339 1.00 83.25 97 GLY A N 1
ATOM 748 C CA . GLY A 1 97 ? -20.431 -13.641 1.035 1.00 83.25 97 GLY A CA 1
ATOM 749 C C . GLY A 1 97 ? -19.782 -13.920 2.391 1.00 83.25 97 GLY A C 1
ATOM 750 O O . GLY A 1 97 ? -19.481 -12.966 3.109 1.00 83.25 97 GLY A O 1
ATOM 751 N N . TYR A 1 98 ? -19.542 -15.183 2.758 1.00 88.00 98 TYR A N 1
ATOM 752 C CA . TYR A 1 98 ? -18.856 -15.507 4.005 1.00 88.00 98 TYR A CA 1
ATOM 753 C C . TYR A 1 98 ? -17.348 -15.419 3.844 1.00 88.00 98 TYR A C 1
ATOM 755 O O . TYR A 1 98 ? -16.759 -15.851 2.851 1.00 88.00 98 TYR A O 1
ATOM 763 N N . LEU A 1 99 ? -16.715 -14.873 4.873 1.00 93.38 99 LEU A N 1
ATOM 764 C CA . LEU A 1 99 ? -15.274 -14.781 4.958 1.00 93.38 99 LEU A CA 1
ATOM 765 C C . LEU A 1 99 ? -14.691 -16.131 5.384 1.00 93.38 99 LEU A C 1
ATOM 767 O O . LEU A 1 99 ? -15.074 -16.687 6.409 1.00 93.38 99 LEU A O 1
ATOM 771 N N . GLN A 1 100 ? -13.752 -16.649 4.598 1.00 93.62 100 GLN A N 1
ATOM 772 C CA . GLN A 1 100 ? -13.061 -17.907 4.858 1.00 93.62 100 GLN A CA 1
ATOM 773 C C . GLN A 1 100 ? -11.558 -17.660 4.935 1.00 93.62 100 GLN A C 1
ATOM 775 O O . GLN A 1 100 ? -10.965 -17.143 3.985 1.00 93.62 100 GLN A O 1
ATOM 780 N N . ILE A 1 101 ? -10.931 -18.074 6.036 1.00 95.88 101 ILE A N 1
ATOM 781 C CA . ILE A 1 101 ? -9.471 -18.153 6.135 1.00 95.88 101 ILE A CA 1
ATOM 782 C C . ILE A 1 101 ? -9.015 -19.414 5.401 1.00 95.88 101 ILE A C 1
ATOM 784 O O . ILE A 1 101 ? -9.512 -20.508 5.656 1.00 95.88 101 ILE A O 1
ATOM 788 N N . THR A 1 102 ? -8.104 -19.259 4.444 1.00 93.94 102 THR A N 1
ATOM 789 C CA . THR A 1 102 ? -7.676 -20.335 3.535 1.00 93.94 102 THR A CA 1
ATOM 790 C C . THR A 1 102 ? -6.271 -20.849 3.818 1.00 93.94 102 THR A C 1
ATOM 792 O O . THR 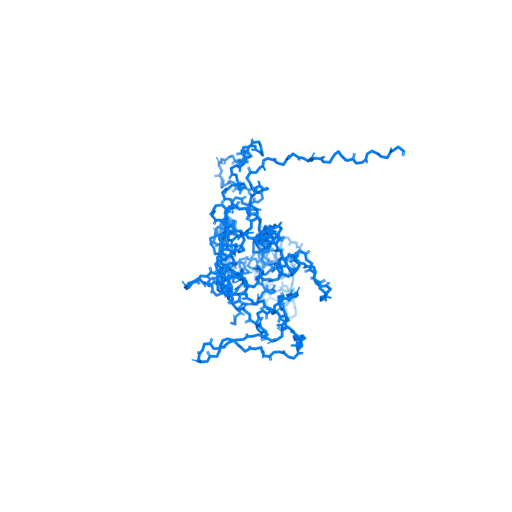A 1 102 ? -5.840 -21.799 3.169 1.00 93.94 102 THR A O 1
ATOM 795 N N . SER A 1 103 ? -5.545 -20.209 4.732 1.00 94.00 103 SER A N 1
ATOM 796 C CA . SER A 1 103 ? -4.157 -20.525 5.064 1.00 94.00 103 SER A CA 1
ATOM 797 C C . SER A 1 103 ? -4.053 -21.071 6.484 1.00 94.00 103 SER A C 1
ATOM 799 O O . SER A 1 103 ? -4.575 -20.465 7.416 1.00 94.00 103 SER A O 1
ATOM 801 N N . ASP A 1 104 ? -3.323 -22.170 6.644 1.00 92.88 104 ASP A N 1
ATOM 802 C CA . ASP A 1 104 ? -2.941 -22.761 7.932 1.00 92.88 104 ASP A CA 1
ATOM 803 C C . ASP A 1 104 ? -1.828 -21.974 8.647 1.00 92.88 104 ASP A C 1
ATOM 805 O O . ASP A 1 104 ? -1.539 -22.220 9.815 1.00 92.88 104 ASP A O 1
ATOM 809 N N . LEU A 1 105 ? -1.221 -20.997 7.964 1.00 93.12 105 LEU A N 1
ATOM 810 C CA . LEU A 1 105 ? -0.233 -20.087 8.549 1.00 93.12 105 LEU A CA 1
ATOM 811 C C . LEU A 1 105 ? -0.857 -19.028 9.467 1.00 93.12 105 LEU A C 1
ATOM 813 O O . LEU A 1 105 ? -0.131 -18.365 10.207 1.00 93.12 105 LEU A O 1
ATOM 817 N N . VAL A 1 106 ? -2.176 -18.830 9.397 1.00 94.25 106 VAL A N 1
ATOM 818 C CA . VAL A 1 106 ? -2.890 -17.936 10.313 1.00 94.25 106 VAL A CA 1
ATOM 819 C C . VAL A 1 106 ? -3.125 -18.699 11.618 1.00 94.25 106 VAL A C 1
ATOM 821 O O . VAL A 1 106 ? -3.739 -19.765 11.569 1.00 94.25 106 VAL A O 1
ATOM 824 N N . PRO A 1 107 ? -2.668 -18.195 12.780 1.00 93.69 107 PRO A N 1
ATOM 825 C CA . PRO A 1 107 ? -2.884 -18.898 14.038 1.00 93.69 107 PRO A CA 1
ATOM 826 C C . PRO A 1 107 ? -4.380 -19.063 14.316 1.00 93.69 107 PRO A C 1
ATOM 828 O O . PRO A 1 107 ? -5.148 -18.112 14.162 1.00 93.69 107 PRO A O 1
ATOM 831 N N . GLU A 1 108 ? -4.774 -20.265 14.745 1.00 93.94 108 GLU A N 1
ATOM 832 C CA . GLU A 1 108 ? -6.176 -20.671 14.921 1.00 93.94 108 GLU A CA 1
ATOM 833 C C . GLU A 1 108 ? -6.968 -19.678 15.781 1.00 93.94 108 GLU A C 1
ATOM 835 O O . GLU A 1 108 ? -8.100 -19.332 15.444 1.00 93.94 108 GLU A O 1
ATOM 840 N N . GLU A 1 109 ? -6.344 -19.137 16.829 1.00 93.88 109 GLU A N 1
ATOM 841 C CA . GLU A 1 109 ? -6.967 -18.163 17.724 1.00 93.88 109 GLU A CA 1
ATOM 842 C C . GLU A 1 109 ? -7.473 -16.906 17.000 1.00 93.88 109 GLU A C 1
ATOM 844 O O . GLU A 1 109 ? -8.520 -16.402 17.381 1.00 93.88 109 GLU A O 1
ATOM 849 N N . TYR A 1 110 ? -6.833 -16.453 15.915 1.00 95.00 110 TYR A N 1
ATOM 850 C CA . TYR A 1 110 ? -7.256 -15.271 15.139 1.00 95.00 110 TYR A CA 1
ATOM 851 C C . TYR A 1 110 ? -8.172 -15.599 13.952 1.00 95.00 110 TYR A C 1
ATOM 853 O O . TYR A 1 110 ? -8.516 -14.715 13.164 1.00 95.00 110 TYR A O 1
ATOM 861 N N . THR A 1 111 ? -8.573 -16.863 13.805 1.00 93.75 111 THR A N 1
ATOM 862 C CA . THR A 1 111 ? -9.533 -17.295 12.775 1.00 93.75 111 THR A CA 1
ATOM 863 C C . THR A 1 111 ? -10.982 -17.257 13.255 1.00 93.75 111 THR A C 1
ATOM 865 O O . THR A 1 111 ? -11.889 -17.407 12.440 1.00 93.75 111 THR A O 1
ATOM 868 N N . ALA A 1 112 ? -11.203 -17.030 14.556 1.00 88.19 112 ALA A N 1
ATOM 869 C CA . ALA A 1 112 ? -12.523 -17.048 15.181 1.00 88.19 112 ALA A CA 1
ATOM 870 C C . ALA A 1 112 ? -13.432 -15.921 14.672 1.00 88.19 112 ALA A C 1
ATOM 872 O O . ALA A 1 112 ? -14.592 -16.164 14.344 1.00 88.19 112 ALA A O 1
ATOM 873 N N . TYR A 1 113 ? -12.889 -14.705 14.574 1.00 93.50 113 TYR A N 1
ATOM 874 C CA . TYR A 1 113 ? -13.625 -13.521 14.133 1.00 93.50 113 TYR A CA 1
ATOM 875 C C . TYR A 1 113 ? -12.826 -12.743 13.082 1.00 93.50 113 TYR A C 1
ATOM 877 O O . TYR A 1 113 ? -12.198 -11.727 13.393 1.00 93.50 113 TYR A O 1
ATOM 885 N N . PRO A 1 114 ? -12.800 -13.217 11.825 1.00 95.12 114 PRO A N 1
ATOM 886 C CA . PRO A 1 114 ? -12.163 -12.493 10.746 1.00 95.12 114 PRO A CA 1
ATOM 887 C C . PRO A 1 114 ? -13.098 -11.384 10.240 1.00 95.12 114 PRO A C 1
ATOM 889 O O . PRO A 1 114 ? -14.303 -11.576 10.065 1.00 95.12 114 PRO A O 1
ATOM 892 N N . ILE A 1 115 ? -12.534 -10.210 9.979 1.00 95.94 115 ILE A N 1
ATOM 893 C CA . ILE A 1 115 ? -13.240 -9.017 9.521 1.00 95.94 115 ILE A CA 1
ATOM 894 C C . ILE A 1 115 ? -12.532 -8.476 8.286 1.00 95.94 115 ILE A C 1
ATOM 896 O O . ILE A 1 115 ? -11.457 -7.882 8.373 1.00 95.94 115 ILE A O 1
ATOM 900 N N . ALA A 1 116 ? -13.165 -8.661 7.130 1.00 95.56 116 ALA A N 1
ATOM 901 C CA . ALA A 1 116 ? -12.735 -8.068 5.874 1.00 95.56 116 ALA A CA 1
ATOM 902 C C . ALA A 1 116 ? -13.295 -6.650 5.729 1.00 95.56 116 ALA A C 1
ATOM 904 O O . ALA A 1 116 ? -14.475 -6.396 5.983 1.00 95.56 116 ALA A O 1
ATOM 905 N N . ILE A 1 117 ? -12.440 -5.736 5.287 1.00 95.94 117 ILE A N 1
ATOM 906 C CA . ILE A 1 117 ? -12.741 -4.319 5.137 1.00 95.94 117 ILE A CA 1
ATOM 907 C C . ILE A 1 117 ? -12.409 -3.905 3.698 1.00 95.94 117 ILE A C 1
ATOM 909 O O . ILE A 1 117 ? -11.228 -3.901 3.331 1.00 95.94 117 ILE A O 1
ATOM 913 N N . PRO A 1 118 ? -13.401 -3.555 2.864 1.00 95.06 118 PRO A N 1
ATOM 914 C CA . PRO A 1 118 ? -13.136 -2.930 1.575 1.00 95.06 118 PRO A CA 1
ATOM 915 C C . PRO A 1 118 ? -12.716 -1.472 1.767 1.00 95.06 118 PRO A C 1
ATOM 917 O O . PRO A 1 118 ? -13.271 -0.773 2.611 1.00 95.06 118 PRO A O 1
ATOM 920 N N . LEU A 1 119 ? -11.797 -0.982 0.934 1.00 92.38 119 LEU A N 1
ATOM 921 C CA . LEU A 1 119 ? -11.475 0.449 0.867 1.00 92.38 119 LEU A CA 1
ATOM 922 C C . LEU A 1 119 ? -12.684 1.277 0.384 1.00 92.38 119 LEU A C 1
ATOM 924 O O . LEU A 1 119 ? -12.851 2.436 0.754 1.00 92.38 119 LEU A O 1
ATOM 928 N N . GLY A 1 120 ? -13.528 0.664 -0.444 1.00 87.56 120 GLY A N 1
ATOM 929 C CA . GLY A 1 120 ? -14.780 1.204 -0.957 1.00 87.56 120 GLY A CA 1
ATOM 930 C C . GLY A 1 120 ? -15.368 0.261 -2.006 1.00 87.56 120 GLY A C 1
ATOM 931 O O . GLY A 1 120 ? -14.639 -0.466 -2.680 1.00 87.56 120 GLY A O 1
ATOM 932 N N . TYR A 1 121 ? -16.690 0.247 -2.163 1.00 81.62 121 TYR A N 1
ATOM 933 C CA . TYR A 1 121 ? -17.317 -0.565 -3.207 1.00 81.62 121 TYR A CA 1
ATOM 934 C C . TYR A 1 121 ? -17.059 0.055 -4.584 1.00 81.62 121 TYR A C 1
ATOM 936 O O . TYR A 1 121 ? -17.457 1.188 -4.844 1.00 81.62 121 TYR A O 1
ATOM 944 N N . GLY A 1 122 ? -16.385 -0.695 -5.460 1.00 80.69 122 GLY A N 1
ATOM 945 C CA . GLY A 1 122 ? -15.933 -0.222 -6.775 1.00 80.69 122 GLY A CA 1
ATOM 946 C C . GLY A 1 122 ? -14.520 0.373 -6.781 1.00 80.69 122 GLY A C 1
ATOM 947 O O . GLY A 1 122 ? -13.995 0.665 -7.854 1.00 80.69 122 GLY A O 1
ATOM 948 N N . GLU A 1 123 ? -13.886 0.506 -5.614 1.00 86.81 123 GLU A N 1
ATOM 949 C CA . GLU A 1 123 ? -12.467 0.836 -5.504 1.00 86.81 123 GLU A CA 1
ATOM 950 C C . GLU A 1 123 ? -11.637 -0.448 -5.568 1.00 86.81 123 GLU A C 1
ATOM 952 O O . GLU A 1 123 ? -11.894 -1.402 -4.834 1.00 86.81 123 GLU A O 1
ATOM 957 N N . ASN A 1 124 ? -10.619 -0.465 -6.429 1.00 88.44 124 ASN A N 1
ATOM 958 C CA . ASN A 1 124 ? -9.644 -1.552 -6.481 1.00 88.44 124 ASN A CA 1
ATOM 959 C C . ASN A 1 124 ? -8.260 -1.023 -6.121 1.00 88.44 124 ASN A C 1
ATOM 961 O O . ASN A 1 124 ? -7.947 0.150 -6.345 1.00 88.44 124 ASN A O 1
ATOM 965 N N . GLY A 1 125 ? -7.405 -1.914 -5.630 1.00 91.38 125 GLY A N 1
ATOM 966 C CA . GLY A 1 125 ? -6.015 -1.576 -5.369 1.00 91.38 125 GLY A CA 1
ATOM 967 C C . GLY A 1 125 ? -5.161 -1.427 -6.632 1.00 91.38 125 GLY A C 1
ATOM 968 O O . GLY A 1 125 ? -5.564 -1.721 -7.766 1.00 91.38 125 GLY A O 1
ATOM 969 N N . VAL A 1 126 ? -3.928 -0.970 -6.416 1.00 93.56 126 VAL A N 1
ATOM 970 C CA . VAL A 1 126 ? -2.953 -0.642 -7.464 1.00 93.56 126 VAL A CA 1
ATOM 971 C C . VAL A 1 126 ? -2.615 -1.839 -8.362 1.00 93.56 126 VAL A C 1
ATOM 973 O O . VAL A 1 126 ? -2.324 -1.639 -9.541 1.00 93.56 126 VAL A O 1
ATOM 976 N N . LEU A 1 127 ? -2.683 -3.081 -7.871 1.00 93.38 127 LEU A N 1
ATOM 977 C CA . LEU A 1 127 ? -2.404 -4.258 -8.704 1.00 93.38 127 LEU A CA 1
ATOM 978 C C . LEU A 1 127 ? -3.496 -4.537 -9.737 1.00 93.38 127 LEU A C 1
ATOM 980 O O . LEU A 1 127 ? -3.212 -5.180 -10.748 1.00 93.38 127 LEU A O 1
ATOM 984 N N . HIS A 1 128 ? -4.712 -4.038 -9.517 1.00 89.88 128 HIS A N 1
ATOM 985 C CA . HIS A 1 128 ? -5.802 -4.158 -10.476 1.00 89.88 128 HIS A CA 1
ATOM 986 C C . HIS A 1 128 ? -5.829 -2.957 -11.425 1.00 89.88 128 HIS A C 1
ATOM 988 O O . HIS A 1 128 ? -5.666 -3.114 -12.633 1.00 89.88 128 HIS A O 1
ATOM 994 N N . ASN A 1 129 ? -5.961 -1.745 -10.877 1.00 87.75 129 ASN A N 1
ATOM 995 C CA . ASN A 1 129 ? -6.155 -0.531 -11.675 1.00 87.75 129 ASN A CA 1
ATOM 996 C C . ASN A 1 129 ? -4.844 0.023 -12.263 1.00 87.75 129 ASN A C 1
ATOM 998 O O . ASN A 1 129 ? -4.852 0.659 -13.313 1.00 87.75 129 ASN A O 1
ATOM 1002 N N . GLY A 1 130 ? -3.709 -0.203 -11.595 1.00 90.44 130 GLY A N 1
ATOM 1003 C CA . GLY A 1 130 ? -2.402 0.356 -11.958 1.00 90.44 130 GLY A CA 1
ATOM 1004 C C . GLY A 1 130 ? -1.470 -0.612 -12.690 1.00 90.44 130 GLY A C 1
ATOM 1005 O O . GLY A 1 130 ? -0.319 -0.260 -12.949 1.00 90.44 130 GLY A O 1
ATOM 1006 N N . ALA A 1 131 ? -1.924 -1.825 -13.027 1.00 92.56 131 ALA A N 1
ATOM 1007 C CA . ALA A 1 131 ? -1.064 -2.867 -13.593 1.00 92.56 131 ALA A CA 1
ATOM 1008 C C . ALA A 1 131 ? -0.352 -2.426 -14.882 1.00 92.56 131 ALA A C 1
ATOM 1010 O O . ALA A 1 131 ? 0.840 -2.686 -15.048 1.00 92.56 131 ALA A O 1
ATOM 1011 N N . ASP A 1 132 ? -1.065 -1.749 -15.782 1.00 92.12 132 ASP A N 1
ATOM 1012 C CA . ASP A 1 132 ? -0.504 -1.302 -17.060 1.00 92.12 132 ASP A CA 1
ATOM 1013 C C . ASP A 1 132 ? 0.457 -0.126 -16.891 1.00 92.12 132 ASP A C 1
ATOM 1015 O O . ASP A 1 132 ? 1.521 -0.125 -17.508 1.00 92.12 132 ASP A O 1
ATOM 1019 N N . VAL A 1 133 ? 0.162 0.797 -15.971 1.00 93.00 133 VAL A N 1
ATOM 1020 C CA . VAL A 1 133 ? 1.070 1.895 -15.600 1.00 93.00 133 VAL A CA 1
ATOM 1021 C C . VAL A 1 133 ? 2.379 1.341 -15.028 1.00 93.00 133 VAL A C 1
ATOM 1023 O O . VAL A 1 133 ? 3.468 1.774 -15.395 1.00 93.00 133 VAL A O 1
ATOM 1026 N N . ILE A 1 134 ? 2.311 0.313 -14.178 1.00 93.56 134 ILE A N 1
ATOM 1027 C CA . ILE A 1 134 ? 3.509 -0.341 -13.631 1.00 93.56 134 ILE A CA 1
ATOM 1028 C C . ILE A 1 134 ? 4.321 -1.028 -14.736 1.00 93.56 134 ILE A C 1
ATOM 1030 O O . ILE A 1 134 ? 5.550 -0.925 -14.749 1.00 93.56 134 ILE A O 1
ATOM 1034 N N . ARG A 1 135 ? 3.663 -1.719 -15.675 1.00 92.25 135 ARG A N 1
ATOM 1035 C CA . ARG A 1 135 ? 4.343 -2.345 -16.823 1.00 92.25 135 ARG A CA 1
ATOM 1036 C C . ARG A 1 135 ? 5.033 -1.300 -17.686 1.00 92.25 135 ARG A C 1
ATOM 1038 O O . ARG A 1 135 ? 6.205 -1.465 -18.012 1.00 92.25 135 ARG A O 1
ATOM 1045 N N . GLN A 1 136 ? 4.336 -0.209 -17.985 1.00 90.75 136 GLN A N 1
ATOM 1046 C CA . GLN A 1 136 ? 4.878 0.903 -18.750 1.00 90.75 136 GLN A CA 1
ATOM 1047 C C . GLN A 1 136 ? 6.115 1.495 -18.067 1.00 90.75 136 GLN A C 1
ATOM 1049 O O . GLN A 1 136 ? 7.141 1.671 -18.723 1.00 90.75 136 GLN A O 1
ATOM 1054 N N . ALA A 1 137 ? 6.067 1.710 -16.749 1.00 90.19 137 ALA A N 1
ATOM 1055 C CA . ALA A 1 137 ? 7.213 2.167 -15.968 1.00 90.19 137 ALA A CA 1
ATOM 1056 C C . ALA A 1 137 ? 8.433 1.247 -16.149 1.00 90.19 137 ALA A C 1
ATOM 1058 O O . ALA A 1 137 ? 9.532 1.705 -16.471 1.00 90.19 137 ALA A O 1
ATOM 1059 N N . GLN A 1 138 ? 8.227 -0.064 -15.995 1.00 90.12 138 GLN A N 1
ATOM 1060 C CA . GLN A 1 138 ? 9.282 -1.067 -16.141 1.00 90.12 138 GLN A CA 1
ATOM 1061 C C . GLN A 1 138 ? 9.828 -1.131 -17.571 1.00 90.12 138 GLN A C 1
ATOM 1063 O O . GLN A 1 138 ? 11.031 -1.304 -17.766 1.00 90.12 138 GLN A O 1
ATOM 1068 N N . ASP A 1 139 ? 8.974 -1.005 -18.582 1.00 89.31 139 ASP A N 1
ATOM 1069 C CA . ASP A 1 139 ? 9.385 -1.083 -19.982 1.00 89.31 139 ASP A CA 1
ATOM 1070 C C . ASP A 1 139 ? 10.129 0.177 -20.431 1.00 89.31 139 ASP A C 1
ATOM 1072 O O . ASP A 1 139 ? 11.127 0.064 -21.146 1.00 89.31 139 ASP A O 1
ATOM 1076 N N . ILE A 1 140 ? 9.744 1.357 -19.933 1.00 87.12 140 ILE A N 1
ATOM 1077 C CA . ILE A 1 140 ? 10.506 2.599 -20.116 1.00 87.12 140 ILE A CA 1
ATOM 1078 C C . ILE A 1 140 ? 11.899 2.463 -19.493 1.00 87.12 140 ILE A C 1
ATOM 1080 O O . ILE A 1 140 ? 12.896 2.828 -20.121 1.00 87.12 140 ILE A O 1
ATOM 1084 N N . GLU A 1 141 ? 12.006 1.916 -18.280 1.00 85.25 141 GLU A N 1
ATOM 1085 C CA . GLU A 1 141 ? 13.304 1.683 -17.643 1.00 85.25 141 GLU A CA 1
ATOM 1086 C C . GLU A 1 141 ? 14.158 0.679 -18.417 1.00 85.25 141 GLU A C 1
ATOM 1088 O O . GLU A 1 141 ? 15.328 0.959 -18.686 1.00 85.25 141 GLU A O 1
ATOM 1093 N N . LYS A 1 142 ? 13.590 -0.454 -18.848 1.00 86.88 142 LYS A N 1
ATOM 1094 C CA . LYS A 1 142 ? 14.298 -1.431 -19.691 1.00 86.88 142 LYS A CA 1
ATOM 1095 C C . LYS A 1 142 ? 14.753 -0.809 -21.007 1.00 86.88 142 LYS A C 1
ATOM 1097 O O . LYS A 1 142 ? 15.894 -1.026 -21.408 1.00 86.88 142 LYS A O 1
ATOM 1102 N N . ALA A 1 143 ? 13.897 -0.036 -21.673 1.00 84.06 143 ALA A N 1
ATOM 1103 C CA . ALA A 1 143 ? 14.230 0.637 -22.924 1.00 84.06 143 ALA A CA 1
ATOM 1104 C C . ALA A 1 143 ? 15.377 1.637 -22.724 1.00 84.06 143 ALA A C 1
ATOM 1106 O O . ALA A 1 143 ? 16.349 1.622 -23.481 1.00 84.06 143 ALA A O 1
ATOM 1107 N N . TYR A 1 144 ? 15.322 2.427 -21.649 1.00 82.44 144 TYR A N 1
ATOM 1108 C CA . TYR A 1 144 ? 16.397 3.338 -21.270 1.00 82.44 144 TYR A CA 1
ATOM 1109 C C . TYR A 1 144 ? 17.706 2.593 -20.971 1.00 82.44 144 TYR A 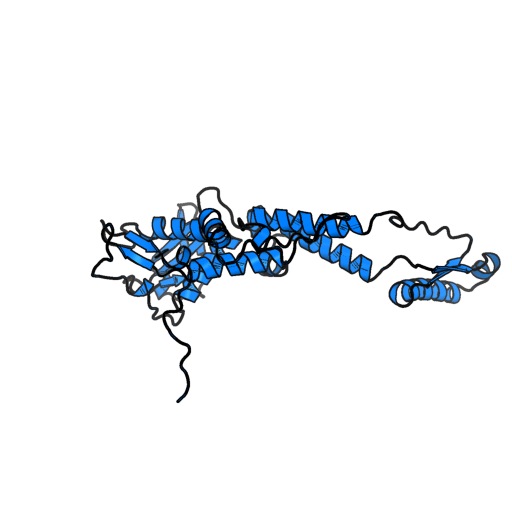C 1
ATOM 1111 O O . TYR A 1 144 ? 18.761 2.948 -21.495 1.00 82.44 144 TYR A O 1
ATOM 1119 N N . HIS A 1 145 ? 17.659 1.508 -20.195 1.00 82.81 145 HIS A N 1
ATOM 1120 C CA . HIS A 1 145 ? 18.835 0.683 -19.915 1.00 82.81 145 HIS A CA 1
ATOM 1121 C C . HIS A 1 145 ? 19.414 0.033 -21.176 1.00 82.81 145 HIS A C 1
ATOM 1123 O O . HIS A 1 145 ? 20.632 0.016 -21.352 1.00 82.81 145 HIS A O 1
ATOM 1129 N N . ASN A 1 146 ? 18.568 -0.469 -22.075 1.00 81.69 146 ASN A N 1
ATOM 1130 C CA . ASN A 1 146 ? 18.997 -1.031 -23.354 1.00 81.69 146 ASN A CA 1
ATOM 1131 C C . ASN A 1 146 ? 19.665 0.025 -24.232 1.00 81.69 146 ASN A C 1
ATOM 1133 O O . ASN A 1 146 ? 20.663 -0.277 -24.888 1.00 81.69 146 ASN A O 1
ATOM 1137 N N . ARG A 1 147 ? 19.159 1.262 -24.203 1.00 76.69 147 ARG A N 1
ATOM 1138 C CA . ARG A 1 147 ? 19.762 2.400 -24.896 1.00 76.69 147 ARG A CA 1
ATOM 1139 C C . ARG A 1 147 ? 21.126 2.770 -24.319 1.00 76.69 147 ARG A C 1
ATOM 1141 O O . ARG A 1 147 ? 22.045 3.008 -25.094 1.00 76.69 147 ARG A O 1
ATOM 1148 N N . LEU A 1 148 ? 21.270 2.774 -22.994 1.00 77.56 148 LEU A N 1
ATOM 1149 C CA . LEU A 1 148 ? 22.558 3.013 -22.337 1.00 77.56 148 LEU A CA 1
ATOM 1150 C C . LEU A 1 148 ? 23.586 1.919 -22.646 1.00 77.56 148 LEU A C 1
ATOM 1152 O O . LEU A 1 148 ? 24.759 2.223 -22.820 1.00 77.56 148 LEU A O 1
ATOM 1156 N N . LYS A 1 149 ? 23.155 0.654 -22.735 1.00 78.81 149 LYS A N 1
ATOM 1157 C CA . LYS A 1 149 ? 24.033 -0.478 -23.084 1.00 78.81 149 LYS A CA 1
ATOM 1158 C C . LYS A 1 149 ? 24.394 -0.534 -24.569 1.00 78.81 149 LYS A C 1
ATOM 1160 O O . LYS A 1 149 ? 25.421 -1.105 -24.916 1.00 78.81 149 LYS A O 1
ATOM 1165 N N . ASN A 1 150 ? 23.550 0.027 -25.434 1.00 76.44 150 ASN A N 1
ATOM 1166 C CA . ASN A 1 150 ? 23.722 0.011 -26.886 1.00 76.44 150 ASN A CA 1
ATOM 1167 C C . ASN A 1 150 ? 23.602 1.430 -27.469 1.00 76.44 150 ASN A C 1
ATOM 1169 O O . ASN A 1 150 ? 22.677 1.699 -28.251 1.00 76.44 150 ASN A O 1
ATOM 1173 N N . PRO A 1 151 ? 24.505 2.356 -27.104 1.00 73.75 151 PRO A N 1
ATOM 1174 C CA . PRO A 1 151 ? 24.471 3.711 -27.634 1.00 73.75 151 PRO A CA 1
ATOM 1175 C C . PRO A 1 151 ? 24.673 3.708 -29.158 1.00 73.75 151 PRO A C 1
ATOM 1177 O O . PRO A 1 151 ? 25.222 2.771 -29.745 1.00 73.75 151 PRO A O 1
ATOM 1180 N N . ILE A 1 152 ? 24.200 4.762 -29.830 1.00 74.56 152 ILE A N 1
ATOM 1181 C CA . ILE A 1 152 ? 24.577 5.000 -31.232 1.00 74.56 152 ILE A CA 1
ATOM 1182 C C . ILE A 1 152 ? 26.052 5.389 -31.234 1.00 74.56 152 ILE A C 1
ATOM 1184 O O . ILE A 1 152 ? 26.456 6.257 -30.464 1.00 74.56 152 ILE A O 1
ATOM 1188 N N . ALA A 1 153 ? 26.845 4.732 -32.082 1.00 69.44 153 ALA A N 1
ATOM 1189 C CA . ALA A 1 153 ? 28.247 5.082 -32.258 1.00 69.44 153 ALA A CA 1
ATOM 1190 C C . ALA A 1 153 ? 28.357 6.541 -32.722 1.00 69.44 153 ALA A C 1
ATOM 1192 O O . ALA A 1 153 ? 27.702 6.935 -33.686 1.00 69.44 153 ALA A O 1
ATOM 1193 N N . LEU A 1 154 ? 29.180 7.328 -32.031 1.00 70.19 154 LEU A N 1
ATOM 1194 C CA . LEU A 1 154 ? 29.446 8.725 -32.375 1.00 70.19 154 LEU A CA 1
ATOM 1195 C C . LEU A 1 154 ? 30.332 8.823 -33.619 1.00 70.19 154 LEU A C 1
ATOM 1197 O O . LEU A 1 154 ? 30.140 9.710 -34.446 1.00 70.19 154 LEU A O 1
ATOM 1201 N N . THR A 1 155 ? 31.269 7.885 -33.765 1.00 72.31 155 THR A N 1
ATOM 1202 C CA . THR A 1 155 ? 32.186 7.816 -34.903 1.00 72.31 155 THR A CA 1
ATOM 1203 C C . THR A 1 155 ? 31.999 6.490 -35.629 1.00 72.31 155 THR A C 1
ATOM 1205 O O . THR A 1 155 ? 32.047 5.424 -35.018 1.00 72.31 155 THR A O 1
ATOM 1208 N N . VAL A 1 156 ? 31.815 6.535 -36.948 1.00 76.94 156 VAL A N 1
ATOM 1209 C CA . VAL A 1 156 ? 31.730 5.332 -37.786 1.00 76.94 156 VAL A CA 1
ATOM 1210 C C . VAL A 1 156 ? 32.925 5.302 -38.729 1.00 76.94 156 VAL A C 1
ATOM 1212 O O . VAL A 1 156 ? 33.037 6.130 -39.631 1.00 76.94 156 VAL A O 1
ATOM 1215 N N . LEU A 1 157 ? 33.823 4.342 -38.520 1.00 76.00 157 LEU A N 1
ATOM 1216 C CA . LEU A 1 157 ? 34.926 4.059 -39.427 1.00 76.00 157 LEU A CA 1
ATOM 1217 C C . LEU A 1 157 ? 34.420 3.163 -40.552 1.00 76.00 157 LEU A C 1
ATOM 1219 O O . LEU A 1 157 ? 33.717 2.181 -40.311 1.00 76.00 157 LEU A O 1
ATOM 1223 N N . THR A 1 158 ? 34.769 3.516 -41.785 1.00 79.38 158 THR A N 1
ATOM 1224 C CA . THR A 1 158 ? 34.315 2.789 -42.970 1.00 79.38 158 THR A CA 1
ATOM 1225 C C . THR A 1 158 ? 35.486 2.056 -43.618 1.00 79.38 158 THR A C 1
ATOM 1227 O O . THR A 1 158 ? 36.494 2.670 -43.954 1.00 79.38 158 THR A O 1
ATOM 1230 N N . LEU A 1 159 ? 35.345 0.744 -43.782 1.00 79.81 159 LE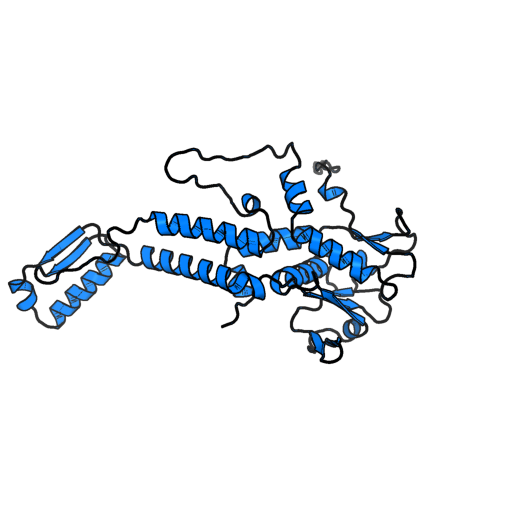U A N 1
ATOM 1231 C CA . LEU A 1 159 ? 36.221 -0.120 -44.563 1.00 79.81 159 LEU A CA 1
ATOM 1232 C C . LEU A 1 159 ? 35.803 -0.090 -46.029 1.00 79.81 159 LEU A C 1
ATOM 1234 O O . LEU A 1 159 ? 34.614 -0.137 -46.342 1.00 79.81 159 LEU A O 1
ATOM 1238 N N . ASP A 1 160 ? 36.788 -0.082 -46.916 1.00 81.88 160 ASP A N 1
ATOM 1239 C CA . ASP A 1 160 ? 36.560 -0.282 -48.342 1.00 81.88 160 ASP A CA 1
ATOM 1240 C C . ASP A 1 160 ? 35.954 -1.670 -48.632 1.00 81.88 160 ASP A C 1
ATOM 1242 O O . ASP A 1 160 ? 36.258 -2.669 -47.969 1.00 81.88 160 ASP A O 1
ATOM 1246 N N . ASP A 1 161 ? 35.101 -1.735 -49.651 1.00 77.44 161 ASP A N 1
ATOM 1247 C CA . ASP A 1 161 ? 34.351 -2.943 -49.988 1.00 77.44 161 ASP A CA 1
ATOM 1248 C C . ASP A 1 161 ? 35.218 -4.052 -50.564 1.00 77.44 161 ASP A C 1
ATOM 1250 O O . ASP A 1 161 ? 35.027 -5.218 -50.211 1.00 77.44 161 ASP A O 1
ATOM 1254 N N . ASN A 1 162 ? 36.201 -3.715 -51.400 1.00 80.06 162 ASN A N 1
ATOM 1255 C CA . ASN A 1 162 ? 37.105 -4.719 -51.957 1.00 80.06 162 ASN A CA 1
ATOM 1256 C C . ASN A 1 162 ? 37.913 -5.381 -50.837 1.00 80.06 162 ASN A C 1
ATOM 1258 O O . ASN A 1 162 ? 38.165 -6.585 -50.869 1.00 80.06 162 ASN A O 1
ATOM 1262 N N . THR A 1 163 ? 38.244 -4.604 -49.806 1.00 79.31 163 THR A N 1
ATOM 1263 C CA . THR A 1 163 ? 38.918 -5.093 -48.602 1.00 79.31 163 THR A CA 1
ATOM 1264 C C . THR A 1 163 ? 38.015 -6.035 -47.795 1.00 79.31 163 THR A C 1
ATOM 1266 O O . THR A 1 163 ? 38.425 -7.147 -47.466 1.00 79.31 163 THR A O 1
ATOM 1269 N N . TYR A 1 164 ? 36.761 -5.655 -47.529 1.00 80.94 164 TYR A N 1
ATOM 1270 C CA . TYR A 1 164 ? 35.834 -6.488 -46.749 1.00 80.94 164 TYR A CA 1
ATOM 1271 C C . TYR A 1 164 ? 35.448 -7.798 -47.456 1.00 80.94 164 TYR A C 1
ATOM 1273 O O . TYR A 1 164 ? 35.413 -8.871 -46.842 1.00 80.94 164 TYR A O 1
ATOM 1281 N N . TRP A 1 165 ? 35.177 -7.738 -48.760 1.00 82.56 165 TRP A N 1
ATOM 1282 C CA . TRP A 1 165 ? 34.832 -8.922 -49.548 1.00 82.56 165 TRP A CA 1
ATOM 1283 C C . TRP A 1 165 ? 36.050 -9.803 -49.861 1.00 82.56 165 TRP A C 1
ATOM 1285 O O . TRP A 1 165 ? 35.876 -10.990 -50.139 1.00 82.56 165 TRP A O 1
ATOM 1295 N N . GLY A 1 166 ? 37.269 -9.281 -49.715 1.00 83.06 166 GLY A N 1
ATOM 1296 C CA . GLY A 1 166 ? 38.507 -10.065 -49.731 1.00 83.06 166 GLY A CA 1
ATOM 1297 C C . GLY A 1 166 ? 38.762 -10.878 -48.453 1.00 83.06 166 GLY A C 1
ATOM 1298 O O . GLY A 1 166 ? 39.567 -11.805 -48.476 1.00 83.06 166 GLY A O 1
ATOM 1299 N N . TYR A 1 167 ? 38.074 -10.574 -47.347 1.00 86.94 167 TYR A N 1
ATOM 1300 C CA . TYR A 1 167 ? 38.264 -11.258 -46.065 1.00 86.94 167 TYR A CA 1
ATOM 1301 C C . TYR A 1 167 ? 37.620 -12.645 -45.989 1.00 86.94 167 TYR A C 1
ATOM 1303 O O . TYR A 1 167 ? 36.570 -12.903 -46.588 1.00 86.94 167 TYR A O 1
ATOM 1311 N N . SER A 1 168 ? 38.227 -13.519 -45.180 1.00 89.88 168 SER A N 1
ATOM 1312 C CA . SER A 1 168 ? 37.680 -14.829 -44.818 1.00 89.88 168 SER A CA 1
ATOM 1313 C C . SER A 1 168 ? 36.424 -14.701 -43.945 1.00 89.88 168 SER A C 1
ATOM 1315 O O . SER A 1 168 ? 36.103 -13.632 -43.416 1.00 89.88 168 SER A O 1
ATOM 1317 N N . LYS A 1 169 ? 35.692 -15.807 -43.754 1.00 87.12 169 LYS A N 1
ATOM 1318 C CA . LYS A 1 169 ? 34.496 -15.822 -42.892 1.00 87.12 169 LYS A CA 1
ATOM 1319 C C . LYS A 1 169 ? 34.832 -15.456 -41.444 1.00 87.12 169 LYS A C 1
ATOM 1321 O O . LYS A 1 169 ? 34.070 -14.734 -40.809 1.00 87.12 169 LYS A O 1
ATOM 1326 N N . GLU A 1 170 ? 35.978 -15.911 -40.953 1.00 87.31 170 GLU A N 1
ATOM 1327 C CA . GLU A 1 170 ? 36.477 -15.665 -39.599 1.00 87.31 170 GLU A CA 1
ATOM 1328 C C . GLU A 1 170 ? 36.831 -14.185 -39.411 1.00 87.31 170 GLU A C 1
ATOM 1330 O O . GLU A 1 170 ? 36.440 -13.575 -38.420 1.00 87.31 170 GLU A O 1
ATOM 1335 N N . GLN A 1 171 ? 37.486 -13.574 -40.400 1.00 84.81 171 GLN A N 1
ATOM 1336 C CA . GLN A 1 171 ? 37.815 -12.145 -40.388 1.00 84.81 171 GLN A CA 1
ATOM 1337 C C . GLN A 1 171 ? 36.559 -11.263 -40.429 1.00 84.81 171 GLN A C 1
ATOM 1339 O O . GLN A 1 171 ? 36.466 -10.269 -39.712 1.00 84.81 171 GLN A O 1
ATOM 1344 N N . ARG A 1 172 ? 35.545 -11.642 -41.217 1.00 82.88 172 ARG A N 1
ATOM 1345 C CA . ARG A 1 172 ? 34.258 -10.925 -41.235 1.00 82.88 172 ARG A CA 1
ATOM 1346 C C . ARG A 1 172 ? 33.488 -11.072 -39.922 1.00 82.88 172 ARG A C 1
ATOM 1348 O O . ARG A 1 172 ? 32.836 -10.117 -39.504 1.00 82.88 172 ARG A O 1
ATOM 1355 N N . ALA A 1 173 ? 33.563 -12.235 -39.271 1.00 85.19 173 ALA A N 1
ATOM 1356 C CA . ALA A 1 173 ? 32.998 -12.435 -37.938 1.00 85.19 173 ALA A CA 1
ATOM 1357 C C . ALA A 1 173 ? 33.711 -11.562 -36.894 1.00 85.19 173 ALA A C 1
ATOM 1359 O O . ALA A 1 173 ? 33.031 -10.896 -36.120 1.00 85.19 173 ALA A O 1
ATOM 1360 N N . ALA A 1 174 ? 35.044 -11.468 -36.950 1.00 84.88 174 ALA A N 1
ATOM 1361 C CA . ALA A 1 174 ? 35.823 -10.595 -36.073 1.00 84.88 174 ALA A CA 1
ATOM 1362 C C . ALA A 1 174 ? 35.421 -9.116 -36.211 1.00 84.88 174 ALA A C 1
ATOM 1364 O O . ALA A 1 174 ? 35.237 -8.448 -35.204 1.00 84.88 174 ALA A O 1
ATOM 1365 N N . ILE A 1 175 ? 35.179 -8.623 -37.432 1.00 82.62 175 ILE A N 1
ATOM 1366 C CA . ILE A 1 175 ? 34.714 -7.240 -37.665 1.00 82.62 175 ILE A CA 1
ATOM 1367 C C . ILE A 1 175 ? 33.313 -7.003 -37.092 1.00 82.62 175 ILE A C 1
ATOM 1369 O O . ILE A 1 175 ? 33.035 -5.945 -36.536 1.00 82.62 175 ILE A O 1
ATOM 1373 N N . ARG A 1 176 ? 32.405 -7.978 -37.215 1.00 81.25 176 ARG A N 1
ATOM 1374 C CA . ARG A 1 176 ? 31.071 -7.897 -36.597 1.00 81.25 176 ARG A CA 1
ATOM 1375 C C . ARG A 1 176 ? 31.176 -7.872 -35.072 1.00 81.25 176 ARG A C 1
ATOM 1377 O O . ARG A 1 176 ? 30.447 -7.129 -34.417 1.00 81.25 176 ARG A O 1
ATOM 1384 N N . ASP A 1 177 ? 32.047 -8.696 -34.511 1.00 83.88 177 ASP A N 1
ATOM 1385 C CA . ASP A 1 177 ? 32.226 -8.784 -33.067 1.00 83.88 177 ASP A CA 1
ATOM 1386 C C . ASP A 1 177 ? 32.904 -7.505 -32.537 1.00 83.88 177 ASP A C 1
ATOM 1388 O O . ASP A 1 177 ? 32.443 -6.957 -31.541 1.00 83.88 177 ASP A O 1
ATOM 1392 N N . GLU A 1 178 ? 33.862 -6.937 -33.278 1.00 81.94 178 GLU A N 1
ATOM 1393 C CA . GLU A 1 178 ? 34.459 -5.616 -33.031 1.00 81.94 178 GLU A CA 1
ATOM 1394 C C . GLU A 1 178 ? 33.431 -4.481 -33.158 1.00 81.94 178 GLU A C 1
ATOM 1396 O O . GLU A 1 178 ? 33.436 -3.551 -32.357 1.00 81.94 178 GLU A O 1
ATOM 1401 N N . TRP A 1 179 ? 32.492 -4.556 -34.106 1.00 78.75 179 TRP A N 1
ATOM 1402 C CA . TRP A 1 179 ? 31.380 -3.605 -34.204 1.00 78.75 179 TRP A CA 1
ATOM 1403 C C . TRP A 1 179 ? 30.486 -3.649 -32.959 1.00 78.75 179 TRP A C 1
ATOM 1405 O O . TRP A 1 179 ? 30.138 -2.603 -32.405 1.00 78.75 179 TRP A O 1
ATOM 1415 N N . ASN A 1 180 ? 30.121 -4.847 -32.500 1.00 77.31 180 ASN A N 1
ATOM 1416 C CA . ASN A 1 180 ? 29.295 -5.025 -31.306 1.00 77.31 180 ASN A CA 1
ATOM 1417 C C . ASN A 1 180 ? 30.041 -4.604 -30.029 1.00 77.31 180 ASN A C 1
ATOM 1419 O O . ASN A 1 180 ? 29.473 -3.927 -29.171 1.00 77.31 180 ASN A O 1
ATOM 1423 N N . GLU A 1 181 ? 31.321 -4.960 -29.917 1.00 78.56 181 GLU A N 1
ATOM 1424 C CA . GLU A 1 181 ? 32.174 -4.593 -28.790 1.00 78.56 181 GLU A CA 1
ATOM 1425 C C . GLU A 1 181 ? 32.438 -3.086 -28.758 1.00 78.56 181 GLU A C 1
ATOM 1427 O O . GLU A 1 181 ? 32.199 -2.455 -27.729 1.00 78.56 181 GLU A O 1
ATOM 1432 N N . GLY A 1 182 ? 32.839 -2.496 -29.886 1.00 74.31 182 GLY A N 1
ATOM 1433 C CA . GLY A 1 182 ? 33.061 -1.062 -30.049 1.00 74.31 182 GLY A CA 1
ATOM 1434 C C . GLY A 1 182 ? 31.843 -0.277 -29.588 1.00 74.31 182 GLY A C 1
ATOM 1435 O O . GLY A 1 182 ? 31.930 0.471 -28.621 1.00 74.31 182 GLY A O 1
ATOM 1436 N N . ARG A 1 183 ? 30.654 -0.574 -30.125 1.00 73.62 183 ARG A N 1
ATOM 1437 C CA . ARG A 1 183 ? 29.405 0.099 -29.722 1.00 73.62 183 ARG A CA 1
ATOM 1438 C C . ARG A 1 183 ? 29.107 0.065 -28.222 1.00 73.62 183 ARG A C 1
ATOM 1440 O O . ARG A 1 183 ? 28.433 0.970 -27.741 1.00 73.62 183 ARG A O 1
ATOM 1447 N N . SER A 1 184 ? 29.570 -0.951 -27.500 1.00 71.12 184 SER A N 1
ATOM 1448 C CA . SER A 1 184 ? 29.358 -1.064 -26.052 1.00 71.12 184 SER A CA 1
ATOM 1449 C C . SER A 1 184 ? 30.484 -0.455 -25.204 1.00 71.12 184 SER A C 1
ATOM 1451 O O . SER A 1 184 ? 30.218 -0.046 -24.075 1.00 71.12 184 SER A O 1
ATOM 1453 N N . LYS A 1 185 ? 31.723 -0.377 -25.718 1.00 72.94 185 LYS A N 1
ATOM 1454 C CA . LYS A 1 185 ? 32.918 0.019 -24.942 1.00 72.94 185 LYS A CA 1
ATOM 1455 C C . LYS A 1 185 ? 33.545 1.350 -25.353 1.00 72.94 185 LYS A C 1
ATOM 1457 O O . LYS A 1 185 ? 33.988 2.095 -24.489 1.00 72.94 185 LYS A O 1
ATOM 1462 N N . ASN A 1 186 ? 33.611 1.644 -26.647 1.00 65.88 186 ASN A N 1
ATOM 1463 C CA . ASN A 1 186 ? 34.319 2.794 -27.203 1.00 65.88 186 ASN A CA 1
ATOM 1464 C C . ASN A 1 186 ? 33.436 3.379 -28.300 1.00 65.88 186 ASN A C 1
ATOM 1466 O O . ASN A 1 186 ? 33.189 2.679 -29.265 1.00 65.88 186 ASN A O 1
ATOM 1470 N N . SER A 1 187 ? 32.974 4.627 -28.200 1.00 66.81 187 SER A N 1
ATOM 1471 C CA . SER A 1 187 ? 31.977 5.269 -29.091 1.00 66.81 187 SER A CA 1
ATOM 1472 C C . SER A 1 187 ? 32.280 5.302 -30.612 1.00 66.81 187 SER A C 1
ATOM 1474 O O . SER A 1 187 ? 31.628 6.040 -31.351 1.00 66.81 187 SER A O 1
ATOM 1476 N N . THR A 1 188 ? 33.247 4.522 -31.084 1.00 69.75 188 THR A N 1
ATOM 1477 C CA . THR A 1 188 ? 33.651 4.261 -32.459 1.00 69.75 188 THR A CA 1
ATOM 1478 C C . THR A 1 188 ? 33.210 2.859 -32.903 1.00 69.75 188 THR A C 1
ATOM 1480 O O . THR A 1 188 ? 33.408 1.883 -32.182 1.00 69.75 188 THR A O 1
ATOM 1483 N N . ALA A 1 189 ? 32.661 2.730 -34.112 1.00 73.81 189 ALA A N 1
ATOM 1484 C CA . ALA A 1 189 ? 32.284 1.441 -34.696 1.00 73.81 189 ALA A CA 1
ATOM 1485 C C . ALA A 1 189 ? 32.789 1.304 -36.147 1.00 73.81 189 ALA A C 1
ATOM 1487 O O . ALA A 1 189 ? 32.844 2.296 -36.870 1.00 73.81 189 ALA A O 1
ATOM 1488 N N . LEU A 1 190 ? 33.159 0.090 -36.574 1.00 77.88 190 LEU A N 1
ATOM 1489 C CA . LEU A 1 190 ? 33.765 -0.206 -37.884 1.00 77.88 190 LEU A CA 1
ATOM 1490 C C . LEU A 1 190 ? 32.813 -0.959 -38.834 1.00 77.88 190 LEU A C 1
ATOM 1492 O O . LEU A 1 190 ? 32.419 -2.086 -38.540 1.00 77.88 190 LEU A O 1
ATOM 1496 N N . LYS A 1 191 ? 32.475 -0.388 -39.996 1.00 78.75 191 LYS A N 1
ATOM 1497 C CA . LYS A 1 191 ? 31.603 -1.036 -41.000 1.00 78.75 191 LYS A CA 1
ATOM 1498 C C . LYS A 1 191 ? 32.198 -1.025 -42.411 1.00 78.75 191 LYS A C 1
ATOM 1500 O O . LYS A 1 191 ? 32.982 -0.138 -42.710 1.00 78.75 191 LYS A O 1
ATOM 1505 N N . PRO A 1 192 ? 31.772 -1.906 -43.326 1.00 76.69 192 PRO A N 1
ATOM 1506 C CA . PRO A 1 192 ? 32.045 -1.775 -44.763 1.00 76.69 192 PRO A CA 1
ATOM 1507 C C . PRO A 1 192 ? 31.300 -0.604 -45.420 1.00 76.69 192 PRO A C 1
ATOM 1509 O O . PRO A 1 192 ? 30.264 -0.145 -44.921 1.00 76.69 192 PRO A O 1
ATOM 1512 N N . ALA A 1 193 ? 31.810 -0.122 -46.552 1.00 74.81 193 ALA A N 1
ATOM 1513 C CA . ALA A 1 193 ? 31.242 0.995 -47.306 1.00 74.81 193 ALA A CA 1
ATOM 1514 C C . ALA A 1 193 ? 29.871 0.654 -47.915 1.00 74.81 193 ALA A C 1
ATOM 1516 O O . ALA A 1 193 ? 28.927 1.424 -47.737 1.00 74.81 193 ALA A O 1
ATOM 1517 N N . SER A 1 194 ? 29.738 -0.529 -48.515 1.00 69.94 194 SER A N 1
ATOM 1518 C CA . SER A 1 194 ? 28.522 -1.084 -49.134 1.00 69.94 194 SER A CA 1
ATOM 1519 C C . SER A 1 194 ? 27.400 -1.366 -48.146 1.00 69.94 194 SER A C 1
ATOM 1521 O O . SER A 1 194 ? 26.233 -1.394 -48.535 1.00 69.94 194 SER A O 1
ATOM 1523 N N . MET A 1 195 ? 27.717 -1.566 -46.864 1.00 70.62 195 MET A N 1
ATOM 1524 C CA . MET A 1 195 ? 26.697 -1.726 -45.834 1.00 70.62 195 MET A CA 1
ATOM 1525 C C . MET A 1 195 ? 26.242 -0.351 -45.348 1.00 70.62 195 MET A C 1
ATOM 1527 O O . MET A 1 195 ? 26.856 0.271 -44.474 1.00 70.62 195 MET A O 1
ATOM 1531 N N . GLY A 1 196 ? 25.142 0.126 -45.930 1.00 63.28 196 GLY A N 1
ATOM 1532 C CA . GLY A 1 196 ? 24.346 1.201 -45.353 1.00 63.28 196 GLY A CA 1
ATOM 1533 C C . GLY A 1 196 ? 23.795 0.733 -44.011 1.00 63.28 196 GLY A C 1
ATOM 1534 O O . GLY A 1 196 ? 22.948 -0.153 -43.959 1.00 63.28 196 GLY A O 1
ATOM 1535 N N . VAL A 1 197 ? 24.320 1.281 -42.918 1.00 63.09 197 VAL A N 1
ATOM 1536 C CA . VAL A 1 197 ? 23.713 1.098 -41.601 1.00 63.09 197 VAL A CA 1
ATOM 1537 C C . VAL A 1 197 ? 22.787 2.280 -41.412 1.00 63.09 197 VAL A C 1
ATOM 1539 O O . VAL A 1 197 ? 23.230 3.363 -41.030 1.00 63.09 197 VAL A O 1
ATOM 1542 N N . ASP A 1 198 ? 21.508 2.074 -41.702 1.00 61.59 198 ASP A N 1
ATOM 1543 C CA . ASP A 1 198 ? 20.495 2.967 -41.167 1.00 61.59 198 ASP A CA 1
ATOM 1544 C C . ASP A 1 198 ? 20.531 2.823 -39.650 1.00 61.59 198 ASP A C 1
ATOM 1546 O O . ASP A 1 198 ? 20.535 1.711 -39.122 1.00 61.59 198 ASP A O 1
ATOM 1550 N N . PHE A 1 199 ? 20.613 3.947 -38.946 1.00 65.44 199 PHE A N 1
ATOM 1551 C CA . PHE A 1 199 ? 20.430 4.002 -37.503 1.00 65.44 199 PHE A CA 1
ATOM 1552 C C . PHE A 1 199 ? 18.970 4.384 -37.255 1.00 65.44 199 PHE A C 1
ATOM 1554 O O . PHE A 1 199 ? 18.666 5.583 -37.186 1.00 65.44 199 PHE A O 1
ATOM 1561 N N . PRO A 1 200 ? 18.039 3.418 -37.129 1.00 52.09 200 PRO A N 1
ATOM 1562 C CA . PRO A 1 200 ? 16.644 3.741 -36.895 1.00 52.09 200 PRO A CA 1
ATOM 1563 C C . PRO A 1 200 ? 16.585 4.424 -35.526 1.00 52.09 200 PRO A C 1
ATOM 1565 O O . PRO A 1 200 ? 16.970 3.843 -34.510 1.00 52.09 200 PRO A O 1
ATOM 1568 N N . GLY A 1 201 ? 16.211 5.704 -35.509 1.00 55.44 201 GLY A N 1
ATOM 1569 C CA . GLY A 1 201 ? 16.193 6.521 -34.295 1.00 55.44 201 GLY A CA 1
ATOM 1570 C C . GLY A 1 201 ? 17.417 7.411 -34.041 1.00 55.44 201 GLY A C 1
ATOM 1571 O O . GLY A 1 201 ? 17.488 8.001 -32.967 1.00 55.44 201 GLY A O 1
ATOM 1572 N N . ALA A 1 202 ? 18.345 7.588 -34.992 1.00 57.38 202 ALA A N 1
ATOM 1573 C CA . ALA A 1 202 ? 19.393 8.624 -34.891 1.00 57.38 202 ALA A CA 1
ATOM 1574 C C . ALA A 1 202 ? 18.851 10.069 -34.839 1.00 57.38 202 ALA A C 1
ATOM 1576 O O . ALA A 1 202 ? 19.579 10.972 -34.442 1.00 57.38 202 ALA A O 1
ATOM 1577 N N . GLY A 1 203 ? 17.575 10.273 -35.187 1.00 55.81 203 GLY A N 1
ATOM 1578 C CA . GLY A 1 203 ? 16.851 11.538 -35.027 1.00 55.81 203 GLY A CA 1
ATOM 1579 C C . GLY A 1 203 ? 15.749 11.513 -33.964 1.00 55.81 203 GLY A C 1
ATOM 1580 O O . GLY A 1 203 ? 15.003 12.480 -33.865 1.00 55.81 203 GLY A O 1
ATOM 1581 N N . MET A 1 204 ? 15.606 10.426 -33.192 1.00 58.56 204 MET A N 1
ATOM 1582 C CA . MET A 1 204 ? 14.643 10.393 -32.086 1.00 58.56 204 MET A CA 1
ATOM 1583 C C . MET A 1 204 ? 15.216 11.217 -30.927 1.00 58.56 204 MET A C 1
ATOM 1585 O O . MET A 1 204 ? 16.300 10.876 -30.441 1.00 58.56 204 MET A O 1
ATOM 1589 N N . PRO A 1 205 ? 14.532 12.282 -30.476 1.00 60.41 205 PRO A N 1
ATOM 1590 C CA . PRO A 1 205 ? 15.009 13.087 -29.363 1.00 60.41 205 PRO A CA 1
ATOM 1591 C C . PRO A 1 205 ? 15.194 12.209 -28.121 1.00 60.41 205 PRO A C 1
ATOM 1593 O O . PRO A 1 205 ? 14.276 11.484 -27.734 1.00 60.41 205 PRO A O 1
ATOM 1596 N N . THR A 1 206 ? 16.356 12.292 -27.464 1.00 62.78 206 THR A N 1
ATOM 1597 C CA . THR A 1 206 ? 16.583 11.681 -26.136 1.00 62.78 206 THR A CA 1
ATOM 1598 C C . THR A 1 206 ? 15.499 12.108 -25.132 1.00 62.78 206 THR A C 1
ATOM 1600 O O . THR A 1 206 ? 15.122 11.329 -24.258 1.00 62.78 206 THR A O 1
ATOM 1603 N N . ASP A 1 207 ? 14.936 13.300 -25.349 1.00 65.50 207 ASP A N 1
ATOM 1604 C CA . ASP A 1 207 ? 13.799 13.903 -24.649 1.00 65.50 207 ASP A CA 1
ATOM 1605 C C . ASP A 1 207 ? 12.560 12.989 -24.554 1.00 65.50 207 ASP A C 1
ATOM 1607 O O . ASP A 1 207 ? 11.853 13.008 -23.550 1.00 65.50 207 ASP A O 1
ATOM 1611 N N . LEU A 1 208 ? 12.317 12.089 -25.519 1.00 71.44 208 LEU A N 1
ATOM 1612 C CA . LEU A 1 208 ? 11.158 11.186 -25.447 1.00 71.44 208 LEU A CA 1
ATOM 1613 C C . LEU A 1 208 ? 11.194 10.282 -24.200 1.00 71.44 208 LEU A C 1
ATOM 1615 O O . LEU A 1 208 ? 10.150 10.000 -23.612 1.00 71.44 208 LEU A O 1
ATOM 1619 N N . TYR A 1 209 ? 12.382 9.847 -23.768 1.00 73.44 209 TYR A N 1
ATOM 1620 C CA . TYR A 1 209 ? 12.525 9.030 -22.559 1.00 73.44 209 TYR A CA 1
ATOM 1621 C C . TYR A 1 209 ? 12.351 9.852 -21.280 1.00 73.44 209 TYR A C 1
ATOM 1623 O O . TYR A 1 209 ? 11.803 9.345 -20.302 1.00 73.44 209 TYR A O 1
ATOM 1631 N N . GLU A 1 210 ? 12.802 11.106 -21.273 1.00 76.75 210 GLU A N 1
ATOM 1632 C CA . GLU A 1 210 ? 12.639 12.017 -20.135 1.00 76.75 210 GLU A CA 1
ATOM 1633 C C . GLU A 1 210 ? 11.168 12.410 -19.969 1.00 76.75 210 GLU A C 1
ATOM 1635 O O . GLU A 1 210 ? 10.591 12.236 -18.893 1.00 76.75 210 GLU A O 1
ATOM 1640 N N . THR A 1 211 ? 10.529 12.811 -21.067 1.00 77.94 211 THR A N 1
ATOM 1641 C CA . THR A 1 211 ? 9.097 13.108 -21.133 1.00 77.94 211 THR A CA 1
ATOM 1642 C C . THR A 1 211 ? 8.256 11.886 -20.751 1.00 77.94 211 THR A C 1
ATOM 1644 O O . THR A 1 211 ? 7.354 11.998 -19.922 1.00 77.94 211 THR A O 1
ATOM 1647 N N . GLY A 1 212 ? 8.584 10.697 -21.271 1.00 80.00 212 GLY A N 1
ATOM 1648 C CA . GLY A 1 212 ? 7.888 9.453 -20.928 1.00 80.00 212 GLY A CA 1
ATOM 1649 C C . GLY A 1 212 ? 8.019 9.072 -19.449 1.00 80.00 212 GLY A C 1
ATOM 1650 O O . GLY A 1 212 ? 7.045 8.646 -18.832 1.00 80.00 212 GLY A O 1
ATOM 1651 N N . ARG A 1 213 ? 9.196 9.279 -18.842 1.00 81.56 213 ARG A N 1
ATOM 1652 C CA . ARG A 1 213 ? 9.406 9.057 -17.400 1.00 81.56 213 ARG A CA 1
ATOM 1653 C C . ARG A 1 213 ? 8.599 10.021 -16.539 1.00 81.56 213 ARG A C 1
ATOM 1655 O O . ARG A 1 213 ? 8.052 9.594 -15.526 1.00 81.56 213 ARG A O 1
ATOM 1662 N N . ASN A 1 214 ? 8.521 11.291 -16.929 1.00 81.12 214 ASN A N 1
ATOM 1663 C CA . ASN A 1 214 ? 7.726 12.283 -16.209 1.00 81.12 214 ASN A CA 1
ATOM 1664 C C . ASN A 1 214 ? 6.222 12.009 -16.344 1.00 81.12 214 ASN A C 1
ATOM 1666 O O . ASN A 1 214 ? 5.528 12.001 -15.331 1.00 81.12 214 ASN A O 1
ATOM 1670 N N . GLY A 1 215 ? 5.734 11.683 -17.546 1.00 85.12 215 GLY A N 1
ATOM 1671 C CA . GLY A 1 215 ? 4.337 11.279 -17.757 1.00 85.12 215 GLY A CA 1
ATOM 1672 C C . GLY A 1 215 ? 3.955 10.068 -16.905 1.00 85.12 215 GLY A C 1
ATOM 1673 O O . GLY A 1 215 ? 3.014 10.129 -16.121 1.00 85.12 215 GLY A O 1
ATOM 1674 N N . ASN A 1 216 ? 4.783 9.022 -16.929 1.00 87.81 216 ASN A N 1
ATOM 1675 C CA . ASN A 1 216 ? 4.549 7.822 -16.132 1.00 87.81 216 ASN A CA 1
ATOM 1676 C C . ASN A 1 216 ? 4.540 8.090 -14.611 1.00 87.81 216 ASN A C 1
ATOM 1678 O O . ASN A 1 216 ? 3.853 7.400 -13.866 1.00 87.81 216 ASN A O 1
ATOM 1682 N N . ARG A 1 217 ? 5.286 9.086 -14.111 1.00 84.81 217 ARG A N 1
ATOM 1683 C CA . ARG A 1 217 ? 5.214 9.482 -12.690 1.00 84.81 217 ARG A CA 1
ATOM 1684 C C . ARG A 1 217 ? 3.868 10.108 -12.333 1.00 84.81 217 ARG A C 1
ATOM 1686 O O . ARG A 1 217 ? 3.366 9.831 -11.247 1.00 84.81 217 ARG A O 1
ATOM 1693 N N . LEU A 1 218 ? 3.293 10.913 -13.227 1.00 89.00 218 LEU A N 1
ATOM 1694 C CA . LEU A 1 218 ? 1.951 11.471 -13.046 1.00 89.00 218 LEU A CA 1
ATOM 1695 C C . LEU A 1 218 ? 0.897 10.363 -13.055 1.00 89.00 218 LEU A C 1
ATOM 1697 O O . LEU A 1 218 ? 0.020 10.349 -12.196 1.00 89.00 218 LEU A O 1
ATOM 1701 N N . ASP A 1 219 ? 1.031 9.390 -13.955 1.00 91.62 219 ASP A N 1
ATOM 1702 C CA . ASP A 1 219 ? 0.131 8.236 -13.989 1.00 91.62 219 ASP A CA 1
ATOM 1703 C C . ASP A 1 219 ? 0.240 7.403 -12.705 1.00 91.62 219 ASP A C 1
ATOM 1705 O O . ASP A 1 219 ? -0.781 7.033 -12.127 1.00 91.62 219 ASP A O 1
ATOM 1709 N N . ILE A 1 220 ? 1.459 7.187 -12.187 1.00 92.38 220 ILE A N 1
ATOM 1710 C CA . ILE A 1 220 ? 1.679 6.549 -10.878 1.00 92.38 220 ILE A CA 1
ATOM 1711 C C . ILE A 1 220 ? 1.001 7.347 -9.755 1.00 92.38 220 ILE A C 1
ATOM 1713 O O . ILE A 1 220 ? 0.320 6.755 -8.921 1.00 92.38 220 ILE A O 1
ATOM 1717 N N . ALA A 1 221 ? 1.163 8.670 -9.717 1.00 90.12 221 ALA A N 1
ATOM 1718 C CA . ALA A 1 221 ? 0.518 9.530 -8.722 1.00 90.12 221 ALA A CA 1
ATOM 1719 C C . ALA A 1 221 ? -1.013 9.369 -8.739 1.00 90.12 221 ALA A C 1
ATOM 1721 O O . ALA A 1 221 ? -1.633 9.154 -7.696 1.00 90.12 221 ALA A O 1
ATOM 1722 N N . ASN A 1 222 ? -1.606 9.360 -9.935 1.00 89.25 222 ASN A N 1
ATOM 1723 C CA . ASN A 1 222 ? -3.043 9.183 -10.124 1.00 89.25 222 ASN A CA 1
ATOM 1724 C C . ASN A 1 222 ? -3.536 7.808 -9.649 1.00 89.25 222 ASN A C 1
ATOM 1726 O O . ASN A 1 222 ? -4.498 7.741 -8.885 1.00 89.25 222 ASN A O 1
ATOM 1730 N N . VAL A 1 223 ? -2.882 6.708 -10.047 1.00 91.62 223 VAL A N 1
ATOM 1731 C CA . VAL A 1 223 ? -3.340 5.355 -9.658 1.00 91.62 223 VAL A CA 1
ATOM 1732 C C . VAL A 1 223 ? -3.103 5.047 -8.182 1.00 91.62 223 VAL A C 1
ATOM 1734 O O . VAL A 1 223 ? -3.818 4.235 -7.605 1.00 91.62 223 VAL A O 1
ATOM 1737 N N . THR A 1 224 ? -2.111 5.691 -7.562 1.00 91.12 224 THR A N 1
ATOM 1738 C CA . THR A 1 224 ? -1.806 5.533 -6.131 1.00 91.12 224 THR A CA 1
ATOM 1739 C C . THR A 1 224 ? -2.580 6.504 -5.240 1.00 91.12 224 THR A C 1
ATOM 1741 O O . THR A 1 224 ? -2.513 6.375 -4.019 1.00 91.12 224 THR A O 1
ATOM 1744 N N . LYS A 1 225 ? -3.327 7.452 -5.829 1.00 88.06 225 LYS A N 1
ATOM 1745 C CA . LYS A 1 225 ? -4.067 8.508 -5.118 1.00 88.06 225 LYS A CA 1
ATOM 1746 C C . LYS A 1 225 ? -3.162 9.307 -4.169 1.00 88.06 225 LYS A C 1
ATOM 1748 O O . LYS A 1 225 ? -3.535 9.618 -3.039 1.00 88.06 225 LYS A O 1
ATOM 1753 N N . VAL A 1 226 ? -1.943 9.607 -4.618 1.00 85.44 226 VAL A N 1
ATOM 1754 C CA . VAL A 1 226 ? -0.986 10.462 -3.904 1.00 85.44 226 VAL A CA 1
ATOM 1755 C C . VAL A 1 226 ? -0.668 11.669 -4.788 1.00 85.44 226 VAL A C 1
ATOM 1757 O O . VAL A 1 226 ? -0.421 11.486 -5.980 1.00 85.44 226 VAL A O 1
ATOM 1760 N N . PRO A 1 227 ? -0.635 12.901 -4.246 1.00 81.56 227 PRO A N 1
ATOM 1761 C CA . PRO A 1 227 ? -0.245 14.077 -5.017 1.00 81.56 227 PRO A CA 1
ATOM 1762 C C . PRO A 1 227 ? 1.117 13.899 -5.703 1.00 81.56 227 PRO A C 1
ATOM 1764 O O . PRO A 1 227 ? 2.098 13.502 -5.071 1.00 81.56 227 PRO A O 1
ATOM 1767 N N . ALA A 1 228 ? 1.204 14.244 -6.991 1.00 80.06 228 ALA A N 1
ATOM 1768 C CA . ALA A 1 228 ? 2.433 14.078 -7.771 1.00 80.06 228 ALA A CA 1
ATOM 1769 C C . ALA A 1 228 ? 3.640 14.811 -7.159 1.00 80.06 228 ALA A C 1
ATOM 1771 O O . ALA A 1 228 ? 4.750 14.284 -7.185 1.00 80.06 228 ALA A O 1
ATOM 1772 N N . SER A 1 229 ? 3.418 15.974 -6.535 1.00 76.06 229 SER A N 1
ATOM 1773 C CA . SER A 1 229 ? 4.455 16.763 -5.849 1.00 76.06 229 SER A CA 1
ATOM 1774 C C . SER A 1 229 ? 5.188 15.994 -4.748 1.00 76.06 229 SER A C 1
ATOM 1776 O O . SER A 1 229 ? 6.339 16.290 -4.460 1.00 76.06 229 SER A O 1
ATOM 1778 N N . ILE A 1 230 ? 4.545 14.992 -4.150 1.00 71.81 230 ILE A N 1
ATOM 1779 C CA . ILE A 1 230 ? 5.096 14.200 -3.044 1.00 71.81 230 ILE A CA 1
ATOM 1780 C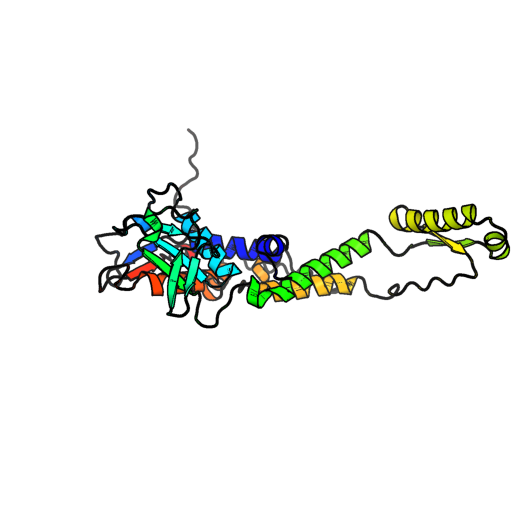 C . ILE A 1 230 ? 5.936 13.018 -3.557 1.00 71.81 230 ILE A C 1
ATOM 1782 O O . ILE A 1 230 ? 6.796 12.484 -2.847 1.00 71.81 230 ILE A O 1
ATOM 1786 N N . ILE A 1 231 ? 5.704 12.620 -4.808 1.00 74.69 231 ILE A N 1
ATOM 1787 C CA . ILE A 1 231 ? 6.472 11.593 -5.518 1.00 74.69 231 ILE A CA 1
ATOM 1788 C C . ILE A 1 231 ? 7.651 12.233 -6.280 1.00 74.69 231 ILE A C 1
ATOM 1790 O O . ILE A 1 231 ? 8.686 11.592 -6.479 1.00 74.69 231 ILE A O 1
ATOM 1794 N N . GLU A 1 232 ? 7.529 13.500 -6.687 1.00 66.44 232 GLU A N 1
ATOM 1795 C CA . GLU A 1 232 ? 8.568 14.266 -7.380 1.00 66.44 232 GLU A CA 1
ATOM 1796 C C . GLU A 1 232 ? 9.664 14.769 -6.420 1.00 66.44 232 GLU A C 1
ATOM 1798 O O . GLU A 1 232 ? 9.409 15.535 -5.501 1.00 66.44 232 GLU A O 1
ATOM 1803 N N . GLY A 1 233 ? 10.924 14.386 -6.665 1.00 45.19 233 GLY A N 1
ATOM 1804 C CA . GLY A 1 233 ? 12.077 14.939 -5.935 1.00 45.19 233 GLY A CA 1
ATOM 1805 C C . GLY A 1 233 ? 12.461 16.360 -6.370 1.00 45.19 233 GLY A C 1
ATOM 1806 O O . GLY A 1 233 ? 12.954 17.124 -5.553 1.00 45.19 233 GLY A O 1
ATOM 1807 N N . VAL A 1 234 ? 12.225 16.712 -7.642 1.00 43.56 234 VAL A N 1
ATOM 1808 C CA . VAL A 1 234 ? 12.329 18.052 -8.256 1.00 43.56 234 VAL A CA 1
ATOM 1809 C C . VAL A 1 234 ? 11.560 17.982 -9.583 1.00 43.56 234 VAL A C 1
ATOM 1811 O O . VAL A 1 234 ? 11.776 17.042 -10.354 1.00 43.56 234 VAL A O 1
ATOM 1814 N N . ARG A 1 235 ? 10.700 18.963 -9.896 1.00 44.91 235 ARG A N 1
ATOM 1815 C CA . ARG A 1 235 ? 10.170 19.130 -11.260 1.00 44.91 235 ARG A CA 1
ATOM 1816 C C . ARG A 1 235 ? 11.319 19.514 -12.183 1.00 44.91 235 ARG A C 1
ATOM 1818 O O . ARG A 1 235 ? 11.797 20.646 -12.146 1.00 44.91 235 ARG A O 1
ATOM 1825 N N . GLN A 1 236 ? 11.798 18.569 -12.987 1.00 42.59 236 GLN A N 1
ATOM 1826 C CA . GLN A 1 236 ? 12.754 18.873 -14.045 1.00 42.59 236 GLN A CA 1
ATOM 1827 C C . GLN A 1 236 ? 11.982 19.607 -15.145 1.00 42.59 236 GLN A C 1
ATOM 1829 O O . GLN A 1 236 ? 11.299 18.986 -15.957 1.00 42.59 236 GLN A O 1
ATOM 1834 N N . GLY A 1 237 ? 12.015 20.941 -15.086 1.00 39.69 237 GLY A N 1
ATOM 1835 C CA . GLY A 1 237 ? 11.407 21.814 -16.081 1.00 39.69 237 GLY A CA 1
ATOM 1836 C C . GLY A 1 237 ? 11.897 21.433 -17.473 1.00 39.69 237 GLY A C 1
ATOM 1837 O O . GLY A 1 237 ? 13.104 21.346 -17.710 1.00 39.69 237 GLY A O 1
ATOM 1838 N N . GLY A 1 238 ? 10.948 21.174 -18.375 1.00 33.59 238 GLY A N 1
ATOM 1839 C CA . GLY A 1 238 ? 11.229 21.008 -19.793 1.00 33.59 238 GLY A CA 1
ATOM 1840 C C . GLY A 1 238 ? 12.044 22.192 -20.307 1.00 33.59 238 GLY A C 1
ATOM 1841 O O . GLY A 1 238 ? 11.877 23.323 -19.847 1.00 33.59 238 GLY A O 1
ATOM 1842 N N . SER A 1 239 ? 12.962 21.887 -21.221 1.00 37.72 239 SER A N 1
ATOM 1843 C CA . SER A 1 239 ? 13.869 22.810 -21.906 1.00 37.72 239 SER A CA 1
ATOM 1844 C C . SER A 1 239 ? 13.302 24.235 -22.034 1.00 37.72 239 SER A C 1
ATOM 1846 O O . SER A 1 239 ? 12.441 24.489 -22.874 1.00 37.72 239 SER A O 1
ATOM 1848 N N . GLY A 1 240 ? 13.769 25.163 -21.186 1.00 36.12 240 GLY A N 1
ATOM 1849 C CA . GLY A 1 240 ? 13.505 26.598 -21.356 1.00 36.12 240 GLY A CA 1
ATOM 1850 C C . GLY A 1 240 ? 12.969 27.404 -20.170 1.00 36.12 240 GLY A C 1
ATOM 1851 O O . GLY A 1 240 ? 12.781 28.605 -20.341 1.00 36.12 240 GLY A O 1
ATOM 1852 N N . GLY A 1 241 ? 12.759 26.854 -18.972 1.00 33.75 241 GLY A N 1
ATOM 1853 C CA . GLY A 1 241 ? 12.306 27.711 -17.869 1.00 33.75 241 GLY A CA 1
ATOM 1854 C C . GLY A 1 241 ? 12.330 27.058 -16.501 1.00 33.75 241 GLY A C 1
ATOM 1855 O O . GLY A 1 241 ? 11.521 26.183 -16.243 1.00 33.75 241 GLY A O 1
ATOM 1856 N N . GLY A 1 242 ? 13.242 27.539 -15.649 1.00 34.31 242 GLY A N 1
ATOM 1857 C CA . GLY A 1 242 ? 13.186 27.467 -14.188 1.00 34.31 242 GLY A CA 1
ATOM 1858 C C . GLY A 1 242 ? 13.015 26.079 -13.568 1.00 34.31 242 GLY A C 1
ATOM 1859 O O . GLY A 1 242 ? 11.956 25.467 -13.629 1.00 34.31 242 GLY A O 1
ATOM 1860 N N . THR A 1 243 ? 14.013 25.633 -12.809 1.00 37.44 243 THR A N 1
ATOM 1861 C CA . THR A 1 243 ? 13.762 24.767 -11.650 1.00 37.44 243 THR A CA 1
ATOM 1862 C C . THR A 1 243 ? 12.797 25.490 -10.703 1.00 37.44 243 THR A C 1
ATOM 1864 O O . THR A 1 243 ? 13.230 26.198 -9.796 1.00 37.44 243 THR A O 1
ATOM 1867 N N . GLU A 1 244 ? 11.485 25.356 -10.913 1.00 40.03 244 GLU A N 1
ATOM 1868 C CA . GLU A 1 244 ? 10.481 25.716 -9.913 1.00 40.03 244 GLU A CA 1
ATOM 1869 C C . GLU A 1 244 ? 10.543 24.666 -8.800 1.00 40.03 244 GLU A C 1
ATOM 1871 O O . GLU A 1 244 ? 9.732 23.745 -8.712 1.00 40.03 244 GLU A O 1
ATOM 1876 N N . MET A 1 245 ? 11.528 24.812 -7.913 1.00 44.75 245 MET A N 1
ATOM 1877 C CA . MET A 1 245 ? 11.351 24.371 -6.540 1.00 44.75 245 MET A CA 1
ATOM 1878 C C . MET A 1 245 ? 10.242 25.239 -5.946 1.00 44.75 245 MET A C 1
ATOM 1880 O O . MET A 1 245 ? 10.507 26.298 -5.379 1.00 44.75 245 MET A O 1
ATOM 1884 N N . ARG A 1 246 ? 8.985 24.800 -6.053 1.00 40.88 246 ARG A N 1
ATOM 1885 C CA . ARG A 1 246 ? 7.941 25.269 -5.139 1.00 40.88 246 ARG A CA 1
ATOM 1886 C C . ARG A 1 246 ? 8.191 24.638 -3.773 1.00 40.88 246 ARG A C 1
ATOM 1888 O O . ARG A 1 246 ? 7.405 23.839 -3.301 1.00 40.88 246 ARG A O 1
ATOM 1895 N N . TYR A 1 247 ? 9.278 25.034 -3.116 1.00 36.31 247 TYR A N 1
ATOM 1896 C CA . TYR A 1 247 ? 9.277 25.065 -1.661 1.00 36.31 247 TYR A CA 1
ATOM 1897 C C . TYR A 1 247 ? 8.348 26.222 -1.270 1.00 36.31 247 TYR A C 1
ATOM 1899 O O . TYR A 1 247 ? 8.796 27.308 -0.907 1.00 36.31 247 TYR A O 1
ATOM 1907 N N . GLN A 1 248 ? 7.029 26.023 -1.386 1.00 41.69 248 GLN A N 1
ATOM 1908 C CA . GLN A 1 248 ? 6.142 26.744 -0.484 1.00 41.69 248 GLN A CA 1
ATOM 1909 C C . GLN A 1 248 ? 6.526 26.227 0.894 1.00 41.69 248 GLN A C 1
ATOM 1911 O O . GLN A 1 248 ? 6.429 25.035 1.161 1.00 41.69 248 GLN A O 1
ATOM 1916 N N . GLY A 1 249 ? 7.135 27.104 1.693 1.00 36.97 249 GLY A N 1
ATOM 1917 C CA . GLY A 1 249 ? 7.815 26.711 2.915 1.00 36.97 249 GLY A CA 1
ATOM 1918 C C . GLY A 1 249 ? 6.980 25.748 3.754 1.00 36.97 249 GLY A C 1
ATOM 1919 O O . GLY A 1 249 ? 5.770 25.912 3.908 1.00 36.97 249 GLY A O 1
ATOM 1920 N N . VAL A 1 250 ? 7.671 24.801 4.383 1.00 44.19 250 VAL A N 1
ATOM 1921 C CA . VAL A 1 250 ? 7.159 23.928 5.453 1.00 44.19 250 VAL A CA 1
ATOM 1922 C C . VAL A 1 250 ? 6.420 24.725 6.556 1.00 44.19 250 VAL A C 1
ATOM 1924 O O . VAL A 1 250 ? 5.689 24.150 7.352 1.00 44.19 250 VAL A O 1
ATOM 1927 N N . GLY A 1 251 ? 6.542 26.057 6.573 1.00 40.62 251 GLY A N 1
ATOM 1928 C CA . GLY A 1 251 ? 5.778 26.978 7.410 1.00 40.62 251 GLY A CA 1
ATOM 1929 C C . GLY A 1 251 ? 4.280 27.126 7.106 1.00 40.62 251 GLY A C 1
ATOM 1930 O O . GLY A 1 251 ? 3.632 27.829 7.868 1.00 40.62 251 GLY A O 1
ATOM 1931 N N . ASN A 1 252 ? 3.714 26.493 6.067 1.00 40.75 252 ASN A N 1
ATOM 1932 C CA . ASN A 1 252 ? 2.303 26.706 5.701 1.00 40.75 252 ASN A CA 1
ATOM 1933 C C . ASN A 1 252 ? 1.380 25.478 5.721 1.00 40.75 252 ASN A C 1
ATOM 1935 O O . ASN A 1 252 ? 0.266 25.609 5.233 1.00 40.75 252 ASN A O 1
ATOM 1939 N N . GLY A 1 253 ? 1.784 24.308 6.237 1.00 49.34 253 GLY A N 1
ATOM 1940 C CA . GLY A 1 253 ? 0.882 23.161 6.504 1.00 49.34 253 GLY A CA 1
ATOM 1941 C C . GLY A 1 253 ? 0.085 22.566 5.319 1.00 49.34 253 GLY A C 1
ATOM 1942 O O . GLY A 1 253 ? -0.499 21.496 5.463 1.00 49.34 253 GLY A O 1
ATOM 1943 N N . GLY A 1 254 ? 0.087 23.207 4.147 1.00 51.91 254 GLY A N 1
ATOM 1944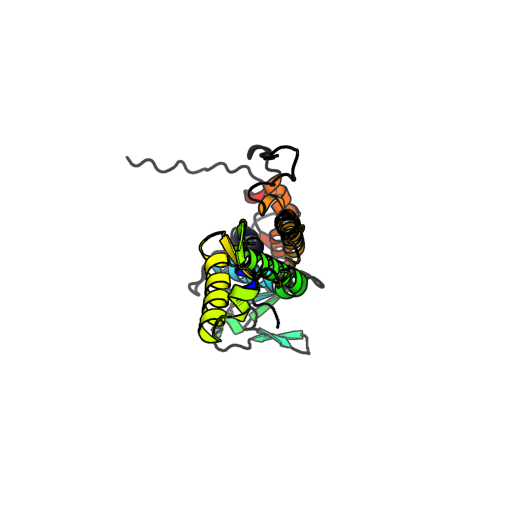 C CA . GLY A 1 254 ? -0.820 22.943 3.033 1.00 51.91 254 GLY A CA 1
ATOM 1945 C C . GLY A 1 254 ? -0.545 21.621 2.336 1.00 51.91 254 GLY A C 1
ATOM 1946 O O . GLY A 1 254 ? -1.473 20.868 2.109 1.00 51.91 254 GLY A O 1
ATOM 1947 N N . GLU A 1 255 ? 0.717 21.260 2.096 1.00 56.88 255 GLU A N 1
ATOM 1948 C CA . GLU A 1 255 ? 1.040 19.996 1.412 1.00 56.88 255 GLU A CA 1
ATOM 1949 C C . GLU A 1 255 ? 0.727 18.753 2.261 1.00 56.88 255 GLU A C 1
ATOM 1951 O O . GLU A 1 255 ? 0.323 17.722 1.727 1.00 56.88 255 GLU A O 1
ATOM 1956 N N . ARG A 1 256 ? 0.879 18.840 3.592 1.00 62.94 256 ARG A N 1
ATOM 1957 C CA . ARG A 1 256 ? 0.450 17.772 4.513 1.00 62.94 256 ARG A CA 1
ATOM 1958 C C . ARG A 1 256 ? -1.070 17.710 4.608 1.00 62.94 256 ARG A C 1
ATOM 1960 O O . ARG A 1 256 ? -1.622 16.615 4.614 1.00 62.94 256 ARG A O 1
ATOM 1967 N N . SER A 1 257 ? -1.723 18.872 4.633 1.00 67.00 257 SER A N 1
ATOM 1968 C CA . SER A 1 257 ? -3.179 18.967 4.612 1.00 67.00 257 SER A CA 1
ATOM 1969 C C . SER A 1 257 ? -3.763 18.406 3.313 1.00 67.00 257 SER A C 1
ATOM 1971 O O . SER A 1 257 ? -4.732 17.666 3.378 1.00 67.00 257 SER A O 1
ATOM 1973 N N . ASP A 1 258 ? -3.158 18.676 2.155 1.00 69.00 258 ASP A N 1
ATOM 1974 C CA . ASP A 1 258 ? -3.597 18.163 0.852 1.00 69.00 258 ASP A CA 1
ATOM 1975 C C . ASP A 1 258 ? -3.336 16.658 0.719 1.00 69.00 258 ASP A C 1
ATOM 1977 O O . ASP A 1 258 ? -4.189 15.922 0.220 1.00 69.00 258 ASP A O 1
ATOM 1981 N N . LEU A 1 259 ? -2.178 16.178 1.197 1.00 74.50 259 LEU A N 1
ATOM 1982 C CA . LEU A 1 259 ? -1.896 14.743 1.286 1.00 74.50 259 LEU A CA 1
ATOM 1983 C C . LEU A 1 259 ? -2.929 14.031 2.158 1.00 74.50 259 LEU A C 1
ATOM 1985 O O . LEU A 1 259 ? -3.310 12.912 1.843 1.00 74.50 259 LEU A O 1
ATOM 1989 N N . TRP A 1 260 ? -3.359 14.645 3.257 1.00 78.81 260 TRP A N 1
ATOM 1990 C CA . TRP A 1 260 ? -4.392 14.066 4.102 1.00 78.81 260 TRP A CA 1
ATOM 1991 C C . TRP A 1 260 ? -5.772 14.131 3.442 1.00 78.81 260 TRP A C 1
ATOM 1993 O O . TRP A 1 260 ? -6.452 13.115 3.346 1.00 78.81 260 TRP A O 1
ATOM 2003 N N . GLU A 1 261 ? -6.178 15.302 2.950 1.00 77.50 261 GLU A N 1
ATOM 2004 C CA . GLU A 1 261 ? -7.520 15.549 2.412 1.00 77.50 261 GLU A CA 1
ATOM 2005 C C . GLU A 1 261 ? -7.823 14.671 1.194 1.00 77.50 261 GLU A C 1
ATOM 2007 O O . GLU A 1 261 ? -8.907 14.097 1.096 1.00 77.50 261 GLU A O 1
ATOM 2012 N N . TYR A 1 262 ? -6.851 14.534 0.289 1.00 78.00 262 TYR A N 1
ATOM 2013 C CA . TYR A 1 262 ? -7.027 13.838 -0.987 1.00 78.00 262 TYR A CA 1
ATOM 2014 C C . TYR A 1 262 ? -6.279 12.506 -1.068 1.00 78.00 262 TYR A C 1
ATOM 2016 O O . TYR A 1 262 ? -6.375 11.809 -2.079 1.00 78.00 262 TYR A O 1
ATOM 2024 N N . GLY A 1 263 ? -5.507 12.155 -0.041 1.00 83.69 263 GLY A N 1
ATOM 2025 C CA . GLY A 1 263 ? -4.672 10.967 -0.068 1.00 83.69 263 GLY A CA 1
ATOM 2026 C C . GLY A 1 263 ? -5.394 9.690 0.328 1.00 83.69 263 GLY A C 1
ATOM 2027 O O . GLY A 1 263 ? -6.364 9.660 1.088 1.00 83.69 263 GLY A O 1
ATOM 2028 N N . LEU A 1 264 ? -4.814 8.589 -0.133 1.00 89.75 264 LEU A N 1
ATOM 2029 C CA . LEU A 1 264 ? -5.271 7.237 0.158 1.00 89.75 264 LEU A CA 1
ATOM 2030 C C . LEU A 1 264 ? -5.363 6.915 1.665 1.00 89.75 264 LEU A C 1
ATOM 2032 O O . LEU A 1 264 ? -6.255 6.179 2.077 1.00 89.75 264 LEU A O 1
ATOM 2036 N N . ALA A 1 265 ? -4.483 7.481 2.498 1.00 91.00 265 ALA A N 1
ATOM 2037 C CA . ALA A 1 265 ? -4.463 7.210 3.938 1.00 91.00 265 ALA A CA 1
ATOM 2038 C C . ALA A 1 265 ? -5.759 7.640 4.650 1.00 91.00 265 ALA A C 1
ATOM 2040 O O . ALA A 1 265 ? -6.220 6.946 5.555 1.00 91.00 265 ALA A O 1
ATOM 2041 N N . ARG A 1 266 ? -6.386 8.741 4.214 1.00 91.00 266 ARG A N 1
ATOM 2042 C CA . ARG A 1 266 ? -7.692 9.157 4.736 1.00 91.00 266 ARG A CA 1
ATOM 2043 C C . ARG A 1 266 ? -8.794 8.197 4.313 1.00 91.00 266 ARG A C 1
ATOM 2045 O O . ARG A 1 266 ? -9.634 7.855 5.135 1.00 91.00 266 ARG A O 1
ATOM 2052 N N . MET A 1 267 ? -8.786 7.729 3.064 1.00 92.44 267 MET A N 1
ATOM 2053 C CA . MET A 1 267 ? -9.751 6.718 2.614 1.00 92.44 267 MET A CA 1
ATOM 2054 C C . MET A 1 267 ? -9.629 5.427 3.434 1.00 92.44 267 MET A C 1
ATOM 2056 O O . MET A 1 267 ? -10.641 4.870 3.847 1.00 92.44 267 MET A O 1
ATOM 2060 N N . MET A 1 268 ? -8.398 4.990 3.720 1.00 95.56 268 MET A N 1
ATOM 2061 C CA . MET A 1 268 ? -8.133 3.843 4.595 1.00 95.56 268 MET A CA 1
ATOM 2062 C C . MET A 1 268 ? -8.673 4.076 6.009 1.00 95.56 268 MET A C 1
ATOM 2064 O O . MET A 1 268 ? -9.309 3.183 6.562 1.00 95.56 268 MET A O 1
ATOM 2068 N N . LEU A 1 269 ? -8.472 5.274 6.576 1.00 95.44 269 LEU A N 1
ATOM 2069 C CA . LEU A 1 269 ? -9.028 5.614 7.886 1.00 95.44 269 LEU A CA 1
ATOM 2070 C C . LEU A 1 269 ? -10.556 5.564 7.882 1.00 95.44 269 LEU A C 1
ATOM 2072 O O . LEU A 1 269 ? -11.128 4.902 8.736 1.00 95.44 269 LEU A O 1
ATOM 2076 N N . LEU A 1 270 ? -11.212 6.178 6.900 1.00 94.50 270 LEU A N 1
ATOM 2077 C CA . LEU A 1 270 ? -12.673 6.171 6.812 1.00 94.50 270 LEU A CA 1
ATOM 2078 C C . LEU A 1 270 ? -13.239 4.751 6.655 1.00 94.50 270 LEU A C 1
ATOM 2080 O O . LEU A 1 270 ? -14.238 4.417 7.287 1.00 94.50 270 LEU A O 1
ATOM 2084 N N . ALA A 1 271 ? -12.596 3.900 5.849 1.00 96.12 271 ALA A N 1
ATOM 2085 C CA . ALA A 1 271 ? -12.987 2.499 5.695 1.00 96.12 271 ALA A CA 1
ATOM 2086 C C . ALA A 1 271 ? -12.818 1.707 7.003 1.00 96.12 271 ALA A C 1
ATOM 2088 O O . ALA A 1 271 ? -13.700 0.936 7.389 1.00 96.12 271 ALA A O 1
ATOM 2089 N N . TYR A 1 272 ? -11.702 1.931 7.702 1.00 97.31 272 TYR A N 1
ATOM 2090 C CA . TYR A 1 272 ? -11.418 1.342 9.008 1.00 97.31 272 TYR A CA 1
ATOM 2091 C C . TYR A 1 272 ? -12.463 1.765 10.052 1.00 97.31 272 TYR A C 1
ATOM 2093 O O . TYR A 1 272 ? -13.074 0.905 10.685 1.00 97.31 272 TYR A O 1
ATOM 2101 N N . GLU A 1 273 ? -12.712 3.070 10.195 1.00 96.56 273 GLU A N 1
ATOM 2102 C CA . GLU A 1 273 ? -13.679 3.630 11.146 1.00 96.56 273 GLU A CA 1
ATOM 2103 C C . GLU A 1 273 ? -15.087 3.106 10.866 1.00 96.56 273 GLU A C 1
ATOM 2105 O O . GLU A 1 273 ? -15.755 2.623 11.777 1.00 96.56 273 GLU A O 1
ATOM 2110 N N . ALA A 1 274 ? -15.526 3.124 9.605 1.00 95.56 274 ALA A N 1
ATOM 2111 C CA . ALA A 1 274 ? -16.863 2.678 9.233 1.00 95.56 274 ALA A CA 1
ATOM 2112 C C . ALA A 1 274 ? -17.101 1.198 9.551 1.00 95.56 274 ALA A C 1
ATOM 2114 O O . ALA A 1 274 ? -18.181 0.839 10.018 1.00 95.56 274 ALA A O 1
ATOM 2115 N N . ARG A 1 275 ? -16.113 0.327 9.304 1.00 96.19 275 ARG A N 1
ATOM 2116 C CA . ARG A 1 275 ? -16.289 -1.114 9.513 1.00 96.19 275 ARG A CA 1
ATOM 2117 C C . ARG A 1 275 ? -16.096 -1.531 10.964 1.00 96.19 275 ARG A C 1
ATOM 2119 O O . ARG A 1 275 ? -16.828 -2.398 11.432 1.00 96.19 275 ARG A O 1
ATOM 2126 N N . LEU A 1 276 ? -15.127 -0.954 11.666 1.00 96.31 276 LEU A N 1
ATOM 2127 C CA . LEU A 1 276 ? -14.804 -1.358 13.036 1.00 96.31 276 LEU A CA 1
ATOM 2128 C C . LEU A 1 276 ? -15.618 -0.605 14.097 1.00 96.31 276 LEU A C 1
ATOM 2130 O O . LEU A 1 276 ? -15.536 -0.944 15.270 1.00 96.31 276 LEU A O 1
ATOM 2134 N N . SER A 1 277 ? -16.437 0.370 13.692 1.00 96.69 277 SER A N 1
ATOM 2135 C CA . SER A 1 277 ? -17.455 0.992 14.554 1.00 96.69 277 SER A CA 1
ATOM 2136 C C . SER A 1 277 ? -18.802 0.263 14.547 1.00 96.69 277 SER A C 1
ATOM 2138 O O . SER A 1 277 ? -19.759 0.771 15.119 1.00 96.69 277 SER A O 1
ATOM 2140 N N . LEU A 1 278 ? -18.920 -0.871 13.855 1.00 95.69 278 LEU A N 1
ATOM 2141 C CA . LEU A 1 278 ? -20.156 -1.650 13.855 1.00 95.69 278 LEU A CA 1
ATOM 2142 C C . LEU A 1 278 ? -20.325 -2.422 15.172 1.00 95.69 278 LEU A C 1
ATOM 2144 O O . LEU A 1 278 ? -19.346 -2.762 15.840 1.00 95.69 278 LEU A O 1
ATOM 2148 N N . ASP A 1 279 ? -21.583 -2.732 15.497 1.00 94.69 279 ASP A N 1
ATOM 2149 C CA . ASP A 1 279 ? -21.992 -3.371 16.757 1.00 94.69 279 ASP A CA 1
ATOM 2150 C C . ASP A 1 279 ? -21.382 -4.771 16.983 1.00 94.69 279 ASP A C 1
ATOM 2152 O O . ASP A 1 279 ? -21.426 -5.303 18.092 1.00 94.69 279 ASP A O 1
ATOM 2156 N N . ASP A 1 280 ? -20.829 -5.391 15.935 1.00 92.94 280 ASP A N 1
ATOM 2157 C CA . ASP A 1 280 ? -20.112 -6.667 16.012 1.00 92.94 280 ASP A CA 1
ATOM 2158 C C . ASP A 1 280 ? -18.653 -6.520 16.477 1.00 92.94 280 ASP A C 1
ATOM 2160 O O . ASP A 1 280 ? -17.996 -7.525 16.733 1.00 92.94 280 ASP A O 1
ATOM 2164 N N . VAL A 1 281 ? -18.144 -5.288 16.594 1.00 94.12 281 VAL A N 1
ATOM 2165 C CA . VAL A 1 281 ? -16.771 -4.983 17.032 1.00 94.12 281 VAL A CA 1
ATOM 2166 C C . VAL A 1 281 ? -16.747 -4.134 18.293 1.00 94.12 281 VAL A C 1
ATOM 2168 O O . VAL A 1 281 ? -15.935 -4.374 19.188 1.00 94.12 281 VAL A O 1
ATOM 2171 N N . VAL A 1 282 ? -17.623 -3.136 18.372 1.00 92.88 282 VAL A N 1
ATOM 2172 C CA . VAL A 1 282 ? -17.765 -2.259 19.537 1.00 92.88 282 VAL A CA 1
ATOM 2173 C C . VAL A 1 282 ? -19.208 -2.241 20.008 1.00 92.88 282 VAL A C 1
ATOM 2175 O O . VAL A 1 282 ? -20.123 -2.500 19.240 1.00 92.88 282 VAL A O 1
ATOM 2178 N N . ALA A 1 283 ? -19.430 -1.948 21.289 1.00 92.50 283 ALA A N 1
ATOM 2179 C CA . ALA A 1 283 ? -20.784 -1.897 21.827 1.00 92.50 283 ALA A CA 1
ATOM 2180 C C . ALA A 1 283 ? -21.628 -0.809 21.137 1.00 92.50 283 ALA A C 1
ATOM 2182 O O . ALA A 1 283 ? -21.134 0.282 20.851 1.00 92.50 283 ALA A O 1
ATOM 2183 N N . SER A 1 284 ? -22.920 -1.093 20.940 1.00 93.12 284 SER A N 1
ATOM 2184 C CA . SER A 1 284 ? -23.876 -0.160 20.329 1.00 93.12 284 SER A CA 1
ATOM 2185 C C . SER A 1 284 ? -23.828 1.223 20.982 1.00 93.12 284 SER A C 1
ATOM 2187 O O . SER A 1 284 ? -23.950 1.355 22.200 1.00 93.12 284 SER A O 1
ATOM 2189 N N . GLY A 1 285 ? -23.734 2.260 20.149 1.00 90.88 285 GLY A N 1
ATOM 2190 C CA . GLY A 1 285 ? -23.613 3.659 20.572 1.00 90.88 285 GLY A CA 1
ATOM 2191 C C . GLY A 1 285 ? -22.169 4.149 20.706 1.00 90.88 285 GLY A C 1
ATOM 2192 O O . GLY A 1 285 ? -21.956 5.358 20.766 1.00 90.88 285 GLY A O 1
ATOM 2193 N N . LEU A 1 286 ? -21.187 3.244 20.683 1.00 95.75 286 LEU A N 1
ATOM 2194 C CA . LEU A 1 286 ? -19.769 3.581 20.599 1.00 95.75 286 LEU A CA 1
ATOM 2195 C C . LEU A 1 286 ? -19.285 3.549 19.146 1.00 95.75 286 LEU A C 1
ATOM 2197 O O . LEU A 1 286 ? -19.930 3.001 18.257 1.00 95.75 286 LEU A O 1
ATOM 2201 N N . SER A 1 287 ? -18.126 4.152 18.895 1.00 96.19 287 SER A N 1
ATOM 2202 C CA . SER A 1 287 ? -17.456 4.096 17.590 1.00 96.19 287 SER A CA 1
ATOM 2203 C C . SER A 1 287 ? -15.944 4.043 17.757 1.00 96.19 287 SER A C 1
ATOM 2205 O O . SER A 1 287 ? -15.430 4.438 18.796 1.00 96.19 287 SER A O 1
ATOM 2207 N N . ILE A 1 288 ? -15.218 3.578 16.746 1.00 96.31 288 ILE A N 1
ATOM 2208 C CA . ILE A 1 288 ? -13.760 3.683 16.691 1.00 96.31 288 ILE A CA 1
ATOM 2209 C C . ILE A 1 288 ? -13.398 4.838 15.766 1.00 96.31 288 ILE A C 1
ATOM 2211 O O . ILE A 1 288 ? -13.850 4.879 14.623 1.00 96.31 288 ILE A O 1
ATOM 2215 N N . ARG A 1 289 ? -12.567 5.767 16.251 1.00 94.88 289 ARG A N 1
ATOM 2216 C CA . ARG A 1 289 ? -12.094 6.923 15.476 1.00 94.88 289 ARG A CA 1
ATOM 2217 C C . ARG A 1 289 ? -10.584 7.100 15.587 1.00 94.88 289 ARG A C 1
ATOM 2219 O O . ARG A 1 289 ? -9.990 6.797 16.623 1.00 94.88 289 ARG A O 1
ATOM 2226 N N . GLY A 1 290 ? -9.966 7.586 14.516 1.00 92.69 290 GLY A N 1
ATOM 2227 C CA . GLY A 1 290 ? -8.566 7.995 14.500 1.00 92.69 290 GLY A CA 1
ATOM 2228 C C . GLY A 1 290 ? -8.381 9.421 15.018 1.00 92.69 290 GLY A C 1
ATOM 2229 O O . GLY A 1 290 ? -9.112 10.328 14.625 1.00 92.69 290 GLY A O 1
ATOM 2230 N N . ASP A 1 291 ? -7.369 9.643 15.854 1.00 88.25 291 ASP A N 1
ATOM 2231 C CA . ASP A 1 291 ? -6.967 10.987 16.270 1.00 88.25 291 ASP A CA 1
ATOM 2232 C C . ASP A 1 291 ? -6.144 11.668 15.167 1.00 88.25 291 ASP A C 1
ATOM 2234 O O . ASP A 1 291 ? -4.984 11.336 14.907 1.00 88.25 291 ASP A O 1
ATOM 2238 N N . GLN A 1 292 ? -6.768 12.646 14.512 1.00 79.00 292 GLN A N 1
ATOM 2239 C CA . GLN A 1 292 ? -6.192 13.395 13.395 1.00 79.00 292 GLN A CA 1
ATOM 2240 C C . GLN A 1 292 ? -5.503 14.695 13.837 1.00 79.00 292 GLN A C 1
ATOM 2242 O O . GLN A 1 292 ? -4.975 15.425 12.995 1.00 79.00 292 GLN A O 1
ATOM 2247 N N . SER A 1 293 ? -5.457 14.998 15.139 1.00 73.00 293 SER A N 1
ATOM 2248 C CA . SER A 1 293 ? -4.907 16.261 15.658 1.00 73.00 293 SER A CA 1
ATOM 2249 C C . SER A 1 293 ? -3.462 16.486 15.198 1.00 73.00 293 SER A C 1
ATOM 2251 O O . SER A 1 293 ? -3.091 17.582 14.777 1.00 73.00 293 SER A O 1
ATOM 2253 N N . ASN A 1 294 ? -2.664 15.414 15.166 1.00 65.81 294 ASN A N 1
ATOM 2254 C CA . ASN A 1 294 ? -1.265 15.445 14.733 1.00 65.81 294 ASN A CA 1
ATOM 2255 C C . ASN A 1 294 ? -1.075 15.621 13.214 1.00 65.81 294 ASN A C 1
ATOM 2257 O O . ASN A 1 294 ? 0.031 15.940 12.780 1.00 65.81 294 ASN A O 1
ATOM 2261 N N . MET A 1 295 ? -2.117 15.413 12.401 1.00 63.56 295 MET A N 1
ATOM 2262 C CA . MET A 1 295 ? -2.050 15.590 10.942 1.00 63.56 295 MET A CA 1
ATOM 2263 C C . MET A 1 295 ? -2.272 17.047 10.523 1.00 63.56 295 MET A C 1
ATOM 2265 O O . MET A 1 295 ? -1.782 17.467 9.474 1.00 63.56 295 MET A O 1
ATOM 2269 N N . HIS A 1 296 ? -2.953 17.827 11.366 1.00 62.31 296 HIS A N 1
ATOM 2270 C CA . HIS A 1 296 ? -3.272 19.235 11.120 1.00 62.31 296 HIS A CA 1
ATOM 2271 C C . HIS A 1 296 ? -2.465 20.209 11.988 1.00 62.31 296 HIS A C 1
ATOM 2273 O O . HIS A 1 296 ? -2.382 21.395 11.666 1.00 62.31 296 HIS A O 1
ATOM 2279 N N . ALA A 1 297 ? -1.846 19.733 13.071 1.00 55.31 297 ALA A N 1
ATOM 2280 C CA . ALA A 1 297 ? -0.989 20.551 13.915 1.00 55.31 297 ALA A CA 1
ATOM 2281 C C . ALA A 1 297 ? 0.404 20.757 13.296 1.00 55.31 297 ALA A C 1
ATOM 2283 O O . ALA A 1 297 ? 1.037 19.830 12.785 1.00 55.31 297 ALA A O 1
ATOM 2284 N N . THR A 1 298 ? 0.936 21.976 13.406 1.00 54.12 298 THR A N 1
ATOM 2285 C CA . THR A 1 298 ? 2.369 22.225 13.215 1.00 54.12 298 THR A CA 1
ATOM 2286 C C . THR A 1 298 ? 3.128 21.412 14.270 1.00 54.12 298 THR A C 1
ATOM 2288 O O . THR A 1 298 ? 2.788 21.535 15.450 1.00 54.12 298 THR A O 1
ATOM 2291 N N . PRO A 1 299 ? 4.135 20.591 13.909 1.00 49.94 299 PRO A N 1
ATOM 2292 C CA . PRO A 1 299 ? 4.868 19.820 14.902 1.00 49.94 299 PRO A CA 1
ATOM 2293 C C . PRO A 1 299 ? 5.528 20.779 15.894 1.00 49.94 299 PRO A C 1
ATOM 2295 O O . PRO A 1 299 ? 6.463 21.495 15.539 1.00 49.94 299 PRO A O 1
ATOM 2298 N N . ASN A 1 300 ? 5.042 20.798 17.131 1.00 46.09 300 ASN A N 1
ATOM 2299 C CA . ASN A 1 300 ? 5.754 21.392 18.249 1.00 46.09 300 ASN A CA 1
ATOM 2300 C C . ASN A 1 300 ? 6.355 20.229 19.044 1.00 46.09 300 ASN A C 1
ATOM 2302 O O . ASN A 1 300 ? 5.613 19.570 19.775 1.00 46.09 300 ASN A O 1
ATOM 2306 N N . PRO A 1 301 ? 7.642 19.886 18.857 1.00 50.44 301 PRO A N 1
ATOM 2307 C CA . PRO A 1 301 ? 8.262 18.838 19.655 1.00 50.44 301 PRO A CA 1
ATOM 2308 C C . PRO A 1 301 ? 8.194 19.242 21.134 1.00 50.44 301 PRO A C 1
ATOM 2310 O O . PRO A 1 301 ? 8.918 20.121 21.586 1.00 50.44 301 PRO A O 1
ATOM 2313 N N . ALA A 1 302 ? 7.293 18.607 21.887 1.00 50.09 302 ALA A N 1
ATOM 2314 C CA . ALA A 1 302 ? 7.091 18.864 23.315 1.00 50.09 302 ALA A CA 1
ATOM 2315 C C . ALA A 1 302 ? 8.215 18.283 24.192 1.00 50.09 302 ALA A C 1
ATOM 2317 O O . ALA A 1 302 ? 8.241 18.492 25.402 1.00 50.09 302 ALA A O 1
ATOM 2318 N N . THR A 1 303 ? 9.152 17.555 23.588 1.00 47.28 303 THR A N 1
ATOM 2319 C CA . THR A 1 303 ? 10.331 17.014 24.252 1.00 47.28 303 THR A CA 1
ATOM 2320 C C . THR A 1 303 ? 11.560 17.711 23.694 1.00 47.28 303 THR A C 1
ATOM 2322 O O . THR A 1 303 ? 11.922 17.502 22.532 1.00 47.28 303 THR A O 1
ATOM 2325 N N . ASN A 1 304 ? 12.214 18.524 24.527 1.00 44.69 304 ASN A N 1
ATOM 2326 C CA . ASN A 1 304 ? 13.598 18.904 24.272 1.00 44.69 304 ASN A CA 1
ATOM 2327 C C . ASN A 1 304 ? 14.406 17.621 24.016 1.00 44.69 304 ASN A C 1
ATOM 2329 O O . ASN A 1 304 ? 14.175 16.630 24.720 1.00 44.69 304 ASN A O 1
ATOM 2333 N N . PRO A 1 305 ? 15.336 17.603 23.043 1.00 46.84 305 PRO A N 1
ATOM 2334 C CA . PRO A 1 305 ? 16.324 16.539 22.998 1.00 46.84 305 PRO A CA 1
ATOM 2335 C C . PRO A 1 305 ? 16.981 16.493 24.376 1.00 46.84 305 PRO A C 1
ATOM 2337 O O . PRO A 1 305 ? 17.422 17.525 24.883 1.00 46.84 305 PRO A O 1
ATOM 2340 N N . THR A 1 306 ? 16.955 15.323 25.009 1.00 43.09 306 THR A N 1
ATOM 2341 C CA . THR A 1 306 ? 17.666 15.055 26.257 1.00 43.09 306 THR A CA 1
ATOM 2342 C C . THR A 1 306 ? 19.110 15.504 26.076 1.00 43.09 306 THR A C 1
ATOM 2344 O O . THR A 1 306 ? 19.865 14.863 25.347 1.00 43.09 306 THR A O 1
ATOM 2347 N N . SER A 1 307 ? 19.473 16.635 26.682 1.00 39.06 307 SER A N 1
ATOM 2348 C CA . SER A 1 307 ? 20.869 16.964 26.919 1.00 39.06 307 SER A CA 1
ATOM 2349 C C . SER A 1 307 ? 21.375 15.961 27.947 1.00 39.06 307 SER A C 1
ATOM 2351 O O . SER A 1 307 ? 20.789 15.844 29.024 1.00 39.06 307 SER A O 1
ATOM 2353 N N . GLU A 1 308 ? 22.406 15.203 27.589 1.00 34.69 308 GLU A N 1
ATOM 2354 C CA . GLU A 1 308 ? 23.218 14.502 28.579 1.00 34.69 308 GLU A CA 1
ATOM 2355 C C . GLU A 1 308 ? 23.891 15.563 29.460 1.00 34.69 308 GLU A C 1
ATOM 2357 O O . GLU A 1 308 ? 24.709 16.337 28.961 1.00 34.69 308 GLU A O 1
ATOM 2362 N N . ASP A 1 309 ? 23.504 15.605 30.735 1.00 39.31 309 ASP A N 1
ATOM 2363 C CA . ASP A 1 309 ? 24.378 16.026 31.836 1.00 39.31 309 ASP A CA 1
ATOM 2364 C C . ASP A 1 309 ? 24.951 14.763 32.497 1.00 39.31 309 ASP A C 1
ATOM 2366 O O . ASP A 1 309 ? 24.167 13.803 32.710 1.00 39.31 309 ASP A O 1
#

pLDDT: mean 81.56, std 17.1, range [33.59, 97.88]

Secondary structure (DSSP, 8-state):
-PPPHHHHHTSHHHHHHHHHHHHHHHTS-EEEEETTEE-SSPPGGGT--SSS--HHHHHHHHHHHHHHHSEEEEEEPTTSS-EEEE-TTSEEE-TTS-EEE--TTS-GGGGSEEEEEES-TT---HHHHSHHHHHHHHHHHHHHHHHHHSPPPSEEEEE-HHHHHHS-HHHHHHHHHHHHHHHHHSSEEEEESS-----TTTTS-THHHHHHHHHHHHHHHHHHT--HHHH-SS----TTS--------GGG-HHHHHHHHHSHHHHHHHHHHHHHTSTTTS-TTEEEEE--HHHHS-----S------

Radius of gyration: 28.16 Å; Cα contacts (8 Å, |Δi|>4): 424; chains: 1; bounding box: 63×50×84 Å

Foldseek 3Di:
DFQDPVLLCVQLLSVLLLVVLLQLLLVWQKAKDQVPHGDPDTQQQSQQAPVPQGSSNQSSQQSNCCQAFQKWKKFAFPVNNHIGTDHPVQWDQDPVRDIDGNDPVPPPRRRNDMFMFGLDVVDTHCSPPVRVLSVLSVVLVVVVVVCLQQPAQPAEAEDEPVVQVPDDPVVVVVLVVQQNVCRRPPSYHYYYPPDDDDPVCPPPPPVVSVVSNLVSLVSSCVNSQAPSVSSDPWPPDDPDDDRPPPCPDPVPLVNLVCCCVRHSNVSSQVRCFVRCQDCVNDPPSMTMHTDCVVSRDDDDPPDDPDDDD

Nearest PDB structures (foldseek):
  8cez-assembly1_A  TM=6.797E-01  e=5.754E-09  Hendrixvirus
  1f2t-assembly1_B  TM=2.714E-01  e=1.853E+00  Pyrococcus furiosus
  1f2u-assembly1_D  TM=2.654E-01  e=2.754E+00  Pyrococcus furiosus
  1ii8-assembly1_B  TM=2.535E-01  e=3.084E+00  Pyrococcus furiosus

Solvent-accessible surface area (backbone atoms only — not comparable to full-atom values): 17574 Å² total; per-residue (Å²): 131,87,65,47,72,73,65,45,50,69,39,63,62,52,36,52,49,48,53,50,37,18,50,57,45,26,67,46,53,56,42,39,24,45,81,96,41,74,36,92,72,62,62,52,30,58,80,39,46,82,88,75,54,48,43,48,59,31,39,28,51,28,36,49,24,31,51,38,60,13,36,29,28,38,16,18,28,87,82,59,54,34,59,42,50,46,60,78,81,37,46,47,68,48,100,85,68,48,80,41,78,74,42,89,86,55,60,70,61,34,62,68,43,65,44,79,40,54,52,42,95,91,52,65,6,30,50,69,78,25,38,65,60,50,50,49,51,54,49,54,51,50,52,51,51,51,41,71,58,52,42,81,52,79,38,76,47,70,39,56,50,74,61,58,73,67,47,52,76,66,56,52,48,49,44,52,50,47,27,58,48,20,33,59,74,42,56,44,28,58,42,46,59,83,59,79,76,80,61,91,61,80,82,58,62,74,58,58,59,55,52,50,53,54,52,49,47,47,52,49,18,62,56,61,36,37,62,49,74,80,67,47,92,66,62,80,50,65,95,87,60,66,78,62,75,78,72,71,56,89,88,61,64,52,71,56,42,47,45,44,75,67,15,50,28,44,46,48,48,51,28,49,30,63,61,51,27,33,66,93,72,32,62,82,80,36,35,37,46,68,59,58,65,74,63,75,47,79,90,69,78,88,64,74,80,81,75,88,126